Protein AF-A0A7V8VRS2-F1 (afdb_monomer)

Structure (mmCIF, N/CA/C/O backbone):
data_AF-A0A7V8VRS2-F1
#
_entry.id   AF-A0A7V8VRS2-F1
#
loop_
_atom_site.group_PDB
_atom_site.id
_atom_site.type_symbol
_atom_site.label_atom_id
_atom_site.label_alt_id
_atom_site.label_comp_id
_atom_site.label_asym_id
_atom_site.label_entity_id
_atom_site.label_seq_id
_atom_site.pdbx_PDB_ins_code
_atom_site.Cartn_x
_atom_site.Cartn_y
_atom_site.Cartn_z
_atom_site.occupancy
_atom_site.B_iso_or_equiv
_atom_site.auth_seq_id
_atom_site.auth_comp_id
_atom_site.auth_asym_id
_atom_site.auth_atom_id
_atom_site.pdbx_PDB_model_num
ATOM 1 N N . MET A 1 1 ? 19.073 -5.331 -25.389 1.00 91.56 1 MET A N 1
ATOM 2 C CA . MET A 1 1 ? 17.734 -5.544 -25.980 1.00 91.56 1 MET A CA 1
ATOM 3 C C . MET A 1 1 ? 17.738 -6.583 -27.103 1.00 91.56 1 MET A C 1
ATOM 5 O O . MET A 1 1 ? 17.316 -7.694 -26.840 1.00 91.56 1 MET A O 1
ATOM 9 N N . ALA A 1 2 ? 18.232 -6.299 -28.318 1.00 94.81 2 ALA A N 1
ATOM 10 C CA . ALA A 1 2 ? 18.075 -7.212 -29.468 1.00 94.81 2 ALA A CA 1
ATOM 11 C C . ALA A 1 2 ? 18.621 -8.635 -29.228 1.00 94.81 2 ALA A C 1
ATOM 13 O O . ALA A 1 2 ? 17.971 -9.625 -29.555 1.00 94.81 2 ALA A O 1
ATOM 14 N N . HIS A 1 3 ? 19.771 -8.736 -28.556 1.00 96.12 3 HIS A N 1
ATOM 15 C CA . HIS A 1 3 ? 20.328 -10.022 -28.137 1.00 96.12 3 HIS A CA 1
ATOM 16 C C . HIS A 1 3 ? 19.460 -10.773 -27.110 1.00 96.12 3 HIS A C 1
ATOM 18 O O . HIS A 1 3 ? 19.420 -11.994 -27.120 1.00 96.12 3 HIS A O 1
ATOM 24 N N . GLN A 1 4 ? 18.750 -10.070 -26.223 1.00 95.88 4 GLN A N 1
ATOM 25 C CA . GLN A 1 4 ? 17.859 -10.708 -25.243 1.00 95.88 4 GLN A CA 1
ATOM 26 C C . GLN A 1 4 ? 16.593 -11.265 -25.903 1.00 95.88 4 GLN A C 1
ATOM 28 O O . GLN A 1 4 ? 16.057 -12.252 -25.418 1.00 95.88 4 GLN A O 1
ATOM 33 N N . LEU A 1 5 ? 16.136 -10.651 -27.001 1.00 95.06 5 LEU A N 1
ATOM 34 C CA . LEU A 1 5 ? 14.951 -11.098 -27.734 1.00 95.06 5 LEU A CA 1
ATOM 35 C C . LEU A 1 5 ? 15.228 -12.362 -28.560 1.00 95.06 5 LEU A C 1
ATOM 37 O O . LEU A 1 5 ? 14.472 -13.319 -28.467 1.00 95.06 5 LEU A O 1
ATOM 41 N N . LEU A 1 6 ? 16.309 -12.380 -29.353 1.00 96.56 6 LEU A N 1
ATOM 42 C CA . LEU A 1 6 ? 16.577 -13.454 -30.331 1.00 96.56 6 LEU A CA 1
ATOM 43 C C . LEU A 1 6 ? 18.038 -13.953 -30.330 1.00 96.56 6 LEU A C 1
ATOM 45 O O . LEU A 1 6 ? 18.531 -14.490 -31.327 1.00 96.56 6 LEU A O 1
ATOM 49 N N . GLY A 1 7 ? 18.785 -13.744 -29.246 1.00 96.94 7 GLY A N 1
ATOM 50 C CA . GLY A 1 7 ? 20.184 -14.165 -29.134 1.00 96.94 7 GLY A CA 1
ATOM 51 C C . GLY A 1 7 ? 21.100 -13.504 -30.170 1.00 96.94 7 GLY A C 1
ATOM 52 O O . GLY A 1 7 ? 20.952 -12.334 -30.533 1.00 96.94 7 GLY A O 1
ATOM 53 N N . ALA A 1 8 ? 22.076 -14.259 -30.678 1.00 97.00 8 ALA A N 1
ATOM 54 C CA . ALA A 1 8 ? 23.021 -13.766 -31.685 1.00 97.00 8 ALA A CA 1
ATOM 55 C C . ALA A 1 8 ? 22.326 -13.277 -32.970 1.00 97.00 8 ALA A C 1
ATOM 57 O O . ALA A 1 8 ? 22.750 -12.279 -33.551 1.00 97.00 8 ALA A O 1
ATOM 58 N N . LYS A 1 9 ? 21.228 -13.933 -33.373 1.00 96.56 9 LYS A N 1
ATOM 59 C CA . LYS A 1 9 ? 20.432 -13.537 -34.543 1.00 96.56 9 LYS A CA 1
ATOM 60 C C . LYS A 1 9 ? 19.811 -12.156 -34.347 1.00 96.56 9 LYS A C 1
ATOM 62 O O . LYS A 1 9 ? 19.906 -11.318 -35.234 1.00 96.56 9 LYS A O 1
ATOM 67 N N . GLY A 1 10 ? 19.258 -11.892 -33.163 1.00 96.38 10 GLY A N 1
ATOM 68 C CA . GLY A 1 10 ? 18.722 -10.575 -32.818 1.00 96.38 10 GLY A CA 1
ATOM 69 C C . GLY A 1 10 ? 19.788 -9.483 -32.841 1.00 96.38 10 GLY A C 1
ATOM 70 O O . GLY A 1 10 ? 19.569 -8.416 -33.405 1.00 96.38 10 GLY A O 1
ATOM 71 N N . TYR A 1 11 ? 20.974 -9.753 -32.286 1.00 97.00 11 TYR A N 1
ATOM 72 C CA . TYR A 1 11 ? 22.082 -8.794 -32.340 1.00 97.00 11 TYR A CA 1
ATOM 73 C C . TYR A 1 11 ? 22.516 -8.468 -33.778 1.00 97.00 11 TYR A C 1
ATOM 75 O O . TYR A 1 11 ? 22.830 -7.316 -34.066 1.00 97.00 11 TYR A O 1
ATOM 83 N N . ALA A 1 12 ? 22.473 -9.440 -34.696 1.00 97.25 12 ALA A N 1
ATOM 84 C CA . ALA A 1 12 ? 22.862 -9.228 -36.089 1.00 97.25 12 ALA A CA 1
ATOM 85 C C . ALA A 1 12 ? 22.058 -8.112 -36.785 1.00 97.25 12 ALA A C 1
ATOM 87 O O . ALA A 1 12 ? 22.633 -7.385 -37.592 1.00 97.25 12 ALA A O 1
ATOM 88 N N . TYR A 1 13 ? 20.782 -7.914 -36.422 1.00 96.31 13 TYR A N 1
ATOM 89 C CA . TYR A 1 13 ? 19.965 -6.801 -36.930 1.00 96.31 13 TYR A CA 1
ATOM 90 C C . TYR A 1 13 ? 20.576 -5.430 -36.609 1.00 96.31 13 TYR A C 1
ATOM 92 O O . TYR A 1 13 ? 20.518 -4.514 -37.425 1.00 96.31 13 TYR A O 1
ATOM 100 N N . VAL A 1 14 ? 21.180 -5.276 -35.428 1.00 96.00 14 VAL A N 1
ATOM 101 C CA . VAL A 1 14 ? 21.649 -3.977 -34.914 1.00 96.00 14 VAL A CA 1
ATOM 102 C C . VAL A 1 14 ? 23.172 -3.832 -34.895 1.00 96.00 14 VAL A C 1
ATOM 104 O O . VAL A 1 14 ? 23.666 -2.746 -34.608 1.00 96.00 14 VAL A O 1
ATOM 107 N N . ALA A 1 15 ? 23.926 -4.877 -35.244 1.00 95.50 15 ALA A N 1
ATOM 108 C CA . ALA A 1 15 ? 25.382 -4.933 -35.090 1.00 95.50 15 ALA A CA 1
ATOM 109 C C . ALA A 1 15 ? 26.129 -3.768 -35.767 1.00 95.50 15 ALA A C 1
ATOM 111 O O . ALA A 1 15 ? 27.058 -3.207 -35.198 1.00 95.50 15 ALA A O 1
ATOM 112 N N . ASN A 1 16 ? 25.720 -3.359 -36.972 1.00 94.25 16 ASN A N 1
ATOM 113 C CA . ASN A 1 16 ? 26.358 -2.239 -37.678 1.00 94.25 16 ASN A CA 1
ATOM 114 C C . ASN A 1 16 ? 26.089 -0.889 -36.988 1.00 94.25 16 ASN A C 1
ATOM 116 O O . ASN A 1 16 ? 26.970 -0.035 -36.935 1.00 94.25 16 ASN A O 1
ATOM 120 N N . ALA A 1 17 ? 24.877 -0.700 -36.461 1.00 93.12 17 ALA A N 1
ATOM 121 C CA . ALA A 1 17 ? 24.505 0.510 -35.736 1.00 93.12 17 ALA A CA 1
ATOM 122 C C . ALA A 1 17 ? 25.249 0.591 -34.391 1.00 93.12 17 ALA A C 1
ATOM 124 O O . ALA A 1 17 ? 25.835 1.625 -34.078 1.00 93.12 17 ALA A O 1
ATOM 125 N N . ASP A 1 18 ? 25.322 -0.537 -33.678 1.00 92.25 18 ASP A N 1
ATOM 126 C CA . ASP A 1 18 ? 26.065 -0.701 -32.425 1.00 92.25 18 ASP A CA 1
ATOM 127 C C . ASP A 1 18 ? 27.561 -0.392 -32.601 1.00 92.25 18 ASP A C 1
ATOM 129 O O . ASP A 1 18 ? 28.096 0.482 -31.925 1.00 92.25 18 ASP A O 1
ATOM 133 N N . LEU A 1 19 ? 28.220 -0.990 -33.604 1.00 91.75 19 LEU A N 1
ATOM 134 C CA . LEU A 1 19 ? 29.635 -0.727 -33.915 1.00 91.75 19 LEU A CA 1
ATOM 135 C C . LEU A 1 19 ? 29.934 0.743 -34.246 1.00 91.75 19 LEU A C 1
ATOM 137 O O . LEU A 1 19 ? 31.060 1.202 -34.063 1.00 91.75 19 LEU A O 1
ATOM 141 N N . LYS A 1 20 ? 28.945 1.474 -34.767 1.00 90.69 20 LYS A N 1
ATOM 142 C CA . LYS A 1 20 ? 29.064 2.895 -35.116 1.00 90.69 20 LYS A CA 1
ATOM 143 C C . LYS A 1 20 ? 28.627 3.832 -33.988 1.00 90.69 20 LYS A C 1
ATOM 145 O O . LYS A 1 20 ? 28.770 5.042 -34.149 1.00 90.69 20 LYS A O 1
ATOM 150 N N . GLY A 1 21 ? 28.077 3.316 -32.887 1.00 89.19 21 GLY A N 1
ATOM 151 C CA . GLY A 1 21 ? 27.498 4.130 -31.815 1.00 89.19 21 GLY A CA 1
ATOM 152 C C . GLY A 1 21 ? 26.292 4.968 -32.269 1.00 89.19 21 GLY A C 1
ATOM 153 O O . GLY A 1 21 ? 26.041 6.051 -31.732 1.00 89.19 21 GLY A O 1
ATOM 154 N N . VAL A 1 22 ? 25.554 4.510 -33.286 1.00 91.56 22 VAL A N 1
ATOM 155 C CA . VAL A 1 22 ? 24.382 5.213 -33.839 1.00 91.56 22 VAL A CA 1
ATOM 156 C C . VAL A 1 22 ? 23.095 4.444 -33.567 1.00 91.56 22 VAL A C 1
ATOM 158 O O . VAL A 1 22 ? 23.109 3.223 -33.418 1.00 91.56 22 VAL A O 1
ATOM 161 N N . SER A 1 23 ? 21.962 5.145 -33.544 1.00 92.75 23 SER A N 1
ATOM 162 C CA . SER A 1 23 ? 20.656 4.493 -33.450 1.00 92.75 23 SER A CA 1
ATOM 163 C C . SER A 1 23 ? 20.407 3.572 -34.654 1.00 92.75 23 SER A C 1
ATOM 165 O O . SER A 1 23 ? 20.564 4.021 -35.794 1.00 92.75 23 SER A O 1
ATOM 167 N N . PRO A 1 24 ? 19.947 2.322 -34.452 1.00 94.56 24 PRO A N 1
ATOM 168 C CA . PRO A 1 24 ? 19.327 1.556 -35.527 1.00 94.56 24 PRO A CA 1
ATOM 169 C C . PRO A 1 24 ? 18.051 2.260 -36.021 1.00 94.56 24 PRO A C 1
ATOM 171 O O . PRO A 1 24 ? 17.424 3.029 -35.287 1.00 94.56 24 PRO A O 1
ATOM 174 N N . GLY A 1 25 ? 17.670 2.005 -37.274 1.00 94.38 25 G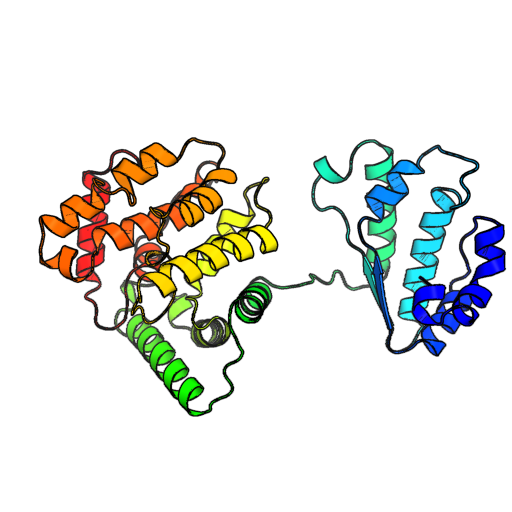LY A N 1
ATOM 175 C CA . GLY A 1 25 ? 16.434 2.539 -37.848 1.00 94.38 25 GLY A CA 1
ATOM 176 C C . GLY A 1 25 ? 15.188 1.849 -37.286 1.00 94.38 25 GLY A C 1
ATOM 177 O O . GLY A 1 25 ? 15.243 0.676 -36.906 1.00 94.38 25 GLY A O 1
ATOM 178 N N . SER A 1 26 ? 14.054 2.555 -37.277 1.00 94.12 26 SER A N 1
ATOM 179 C CA . SER A 1 26 ? 12.771 2.010 -36.807 1.00 94.12 26 SER A CA 1
ATOM 180 C C . SER A 1 26 ? 12.335 0.777 -37.600 1.00 94.12 26 SER A C 1
ATOM 182 O O . SER A 1 26 ? 11.830 -0.168 -37.008 1.00 94.12 26 SER A O 1
ATOM 184 N N . GLU A 1 27 ? 12.615 0.717 -38.903 1.00 96.31 27 GLU A N 1
ATOM 185 C CA . GLU A 1 27 ? 12.289 -0.452 -39.730 1.00 96.31 27 GLU A CA 1
ATOM 186 C C . GLU A 1 27 ? 13.073 -1.708 -39.320 1.00 96.31 27 GLU A C 1
ATOM 188 O O . GLU A 1 27 ? 12.497 -2.779 -39.151 1.00 96.31 27 GLU A O 1
ATOM 193 N N . THR A 1 28 ? 14.374 -1.566 -39.054 1.00 96.94 28 THR A N 1
ATOM 194 C CA . THR A 1 28 ? 15.211 -2.665 -38.550 1.00 96.94 28 THR A CA 1
ATOM 195 C C . THR A 1 28 ? 14.710 -3.174 -37.198 1.00 96.94 28 THR A C 1
ATOM 197 O O . THR A 1 28 ? 14.679 -4.378 -36.952 1.00 96.94 28 THR A O 1
ATOM 200 N N . LEU A 1 29 ? 14.298 -2.261 -36.313 1.00 97.19 29 LEU A N 1
ATOM 201 C CA . LEU A 1 29 ? 13.705 -2.625 -35.027 1.00 97.19 29 LEU A CA 1
ATOM 202 C C . LEU A 1 29 ? 12.324 -3.275 -35.201 1.00 97.19 29 LEU A C 1
ATOM 204 O O . LEU A 1 29 ? 12.014 -4.227 -34.492 1.00 97.19 29 LEU A O 1
ATOM 208 N N . ARG A 1 30 ? 11.514 -2.821 -36.162 1.00 96.75 30 ARG A N 1
ATOM 209 C CA . ARG A 1 30 ? 10.198 -3.393 -36.471 1.00 96.75 30 ARG A CA 1
ATOM 210 C C . ARG A 1 30 ? 10.319 -4.837 -36.945 1.00 96.75 30 ARG A C 1
ATOM 212 O O . ARG A 1 30 ? 9.550 -5.680 -36.491 1.00 96.75 30 ARG A O 1
ATOM 219 N N . GLU A 1 31 ? 11.265 -5.133 -37.833 1.00 97.06 31 GLU A N 1
ATOM 220 C CA . GLU A 1 31 ? 11.547 -6.500 -38.290 1.00 97.06 31 GLU A CA 1
ATOM 221 C C . GLU A 1 31 ? 11.986 -7.394 -37.127 1.00 97.06 31 GLU A C 1
ATOM 223 O O . GLU A 1 31 ? 11.413 -8.465 -36.924 1.00 97.06 31 GLU A O 1
ATOM 228 N N . LEU A 1 32 ? 12.922 -6.905 -36.305 1.00 97.31 32 LEU A N 1
ATOM 229 C CA . LEU A 1 32 ? 13.374 -7.587 -35.094 1.00 97.31 32 LEU A CA 1
ATOM 230 C C . LEU A 1 32 ? 12.205 -7.913 -34.148 1.00 97.31 32 LEU A C 1
ATOM 232 O O . LEU A 1 32 ? 12.120 -9.032 -33.645 1.00 97.31 32 LEU A O 1
ATOM 236 N N . PHE A 1 33 ? 11.309 -6.956 -33.896 1.00 97.25 33 PHE A N 1
ATOM 237 C CA . PHE A 1 33 ? 10.162 -7.146 -33.003 1.00 97.25 33 PHE A CA 1
ATOM 238 C C . PHE A 1 33 ? 9.096 -8.051 -33.606 1.00 97.25 33 PHE A C 1
ATOM 240 O O . PHE A 1 33 ? 8.560 -8.895 -32.900 1.00 97.25 33 PHE A O 1
ATOM 247 N N . SER A 1 34 ? 8.840 -7.937 -34.910 1.00 96.44 34 SER A N 1
ATOM 248 C CA . SER A 1 34 ? 7.895 -8.812 -35.614 1.00 96.44 34 SER A CA 1
ATOM 249 C C . SER A 1 34 ? 8.346 -10.272 -35.569 1.00 96.44 34 SER A C 1
ATOM 251 O O . SER A 1 34 ? 7.517 -11.166 -35.447 1.00 96.44 34 SER A O 1
ATOM 253 N N . GLU A 1 35 ? 9.656 -10.521 -35.642 1.00 96.81 35 GLU A N 1
ATOM 254 C CA . GLU A 1 35 ? 10.214 -11.866 -35.497 1.00 96.81 35 GLU A CA 1
ATOM 255 C C . GLU A 1 35 ? 10.193 -12.356 -34.038 1.00 96.81 35 GLU A C 1
ATOM 257 O O . GLU A 1 35 ? 10.009 -13.545 -33.787 1.00 96.81 35 GLU A O 1
ATOM 262 N N . ALA A 1 36 ? 10.365 -11.451 -33.072 1.00 96.06 36 ALA A N 1
ATOM 263 C CA . ALA A 1 36 ? 10.342 -11.769 -31.645 1.00 96.06 36 ALA A CA 1
ATOM 264 C C . ALA A 1 36 ? 8.931 -11.827 -31.029 1.00 96.06 36 ALA A C 1
ATOM 266 O O . ALA A 1 36 ? 8.810 -12.159 -29.850 1.00 96.06 36 ALA A O 1
ATOM 267 N N . ALA A 1 37 ? 7.885 -11.469 -31.778 1.00 94.06 37 ALA A N 1
ATOM 268 C CA . ALA A 1 37 ? 6.531 -11.318 -31.257 1.00 94.06 37 ALA A CA 1
ATOM 269 C C . ALA A 1 37 ? 5.934 -12.653 -30.747 1.00 94.06 37 ALA A C 1
ATOM 271 O O . ALA A 1 37 ? 6.137 -13.697 -31.377 1.00 94.06 37 ALA A O 1
ATOM 272 N N . PRO A 1 38 ? 5.148 -12.638 -29.648 1.00 95.56 38 PRO A N 1
ATOM 273 C CA . PRO A 1 38 ? 4.838 -11.481 -28.799 1.00 95.56 38 PRO A CA 1
ATOM 274 C C . PRO A 1 38 ? 6.019 -11.099 -27.890 1.00 95.56 38 PRO A C 1
ATOM 276 O O . PRO A 1 38 ? 6.657 -11.974 -27.303 1.00 95.56 38 PRO A O 1
ATOM 279 N N . CYS A 1 39 ? 6.297 -9.799 -27.721 1.00 94.62 39 CYS A N 1
ATOM 280 C CA . CYS A 1 39 ? 7.419 -9.355 -26.886 1.00 94.62 39 CYS A CA 1
ATOM 281 C C . CYS A 1 39 ? 7.127 -8.131 -26.001 1.00 94.62 39 CYS A C 1
ATOM 283 O O . CYS A 1 39 ? 6.368 -7.226 -26.349 1.00 94.62 39 CYS A O 1
ATOM 285 N N . LEU A 1 40 ? 7.771 -8.117 -24.828 1.00 94.19 40 LEU A N 1
ATOM 286 C CA . LEU A 1 40 ? 7.735 -7.032 -23.850 1.00 94.19 40 LEU A CA 1
ATOM 287 C C . LEU A 1 40 ? 9.153 -6.506 -23.628 1.00 94.19 40 LEU A C 1
ATOM 289 O O . LEU A 1 40 ? 10.042 -7.239 -23.195 1.00 94.19 40 LEU A O 1
ATOM 293 N N . ILE A 1 41 ? 9.349 -5.221 -23.895 1.00 94.31 41 ILE A N 1
ATOM 294 C CA . ILE A 1 41 ? 10.618 -4.520 -23.729 1.00 94.31 41 ILE A CA 1
ATOM 295 C C . ILE A 1 41 ? 10.496 -3.624 -22.501 1.00 94.31 41 ILE A C 1
ATOM 297 O O . ILE A 1 41 ? 9.708 -2.681 -22.490 1.00 94.31 41 ILE A O 1
ATOM 301 N N . LEU A 1 42 ? 11.283 -3.926 -21.470 1.00 93.75 42 LEU A N 1
ATOM 302 C CA . LEU A 1 42 ? 11.349 -3.150 -20.233 1.00 93.75 42 LEU A CA 1
ATOM 303 C C . LEU A 1 42 ? 12.659 -2.365 -20.196 1.00 93.75 42 LEU A C 1
ATOM 305 O O . LEU A 1 42 ? 13.735 -2.960 -20.282 1.00 93.75 42 LEU A O 1
ATOM 309 N N . ILE A 1 43 ? 12.569 -1.045 -20.064 1.00 92.31 43 ILE A N 1
ATOM 310 C CA . ILE A 1 43 ? 13.729 -0.163 -19.919 1.00 92.31 43 ILE A CA 1
ATOM 311 C C . ILE A 1 43 ? 13.612 0.559 -18.586 1.00 92.31 43 ILE A C 1
ATOM 313 O O . ILE A 1 43 ? 12.721 1.385 -18.396 1.00 92.31 43 ILE A O 1
ATOM 317 N N . ASP A 1 44 ? 14.518 0.242 -17.671 1.00 90.25 44 ASP A N 1
ATOM 318 C CA . ASP A 1 44 ? 14.574 0.891 -16.368 1.00 90.25 44 ASP A CA 1
ATOM 319 C C . ASP A 1 44 ? 15.623 2.011 -16.360 1.00 90.25 44 ASP A C 1
ATOM 321 O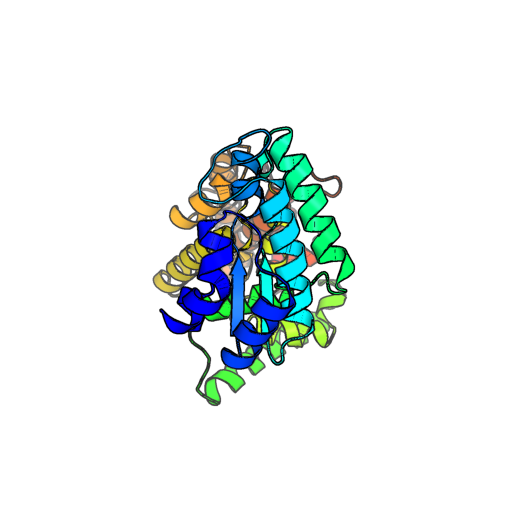 O . ASP A 1 44 ? 16.668 1.888 -17.002 1.00 90.25 44 ASP A O 1
ATOM 325 N N . GLU A 1 45 ? 15.345 3.096 -15.639 1.00 88.19 45 GLU A N 1
ATOM 326 C CA . GLU A 1 45 ? 16.278 4.194 -15.360 1.00 88.19 45 GLU A CA 1
ATOM 327 C C . GLU A 1 45 ? 16.867 4.865 -16.618 1.00 88.19 45 GLU A C 1
ATOM 329 O O . GLU A 1 45 ? 18.015 5.319 -16.642 1.00 88.19 45 GLU A O 1
ATOM 334 N N . TRP A 1 46 ? 16.075 4.973 -17.693 1.00 90.12 46 TRP A N 1
ATOM 335 C CA . TRP A 1 46 ? 16.563 5.499 -18.976 1.00 90.12 46 TRP A CA 1
ATOM 336 C C . TRP A 1 46 ? 17.055 6.951 -18.869 1.00 90.12 46 TRP A C 1
ATOM 338 O O . TRP A 1 46 ? 18.098 7.313 -19.415 1.00 90.12 46 TRP A O 1
ATOM 348 N N . VAL A 1 47 ? 16.347 7.791 -18.112 1.00 89.62 47 VAL A N 1
ATOM 349 C CA . VAL A 1 47 ? 16.755 9.187 -17.877 1.00 89.62 47 VAL A CA 1
ATOM 350 C C . VAL A 1 47 ? 18.079 9.251 -17.113 1.00 89.62 47 VAL A C 1
ATOM 352 O O . VAL A 1 47 ? 18.959 10.033 -17.478 1.00 89.62 47 VAL A O 1
ATOM 355 N N . ALA A 1 48 ? 18.264 8.404 -16.096 1.00 88.19 48 ALA A N 1
ATOM 356 C CA . ALA A 1 48 ? 19.510 8.344 -15.338 1.00 88.19 48 ALA A CA 1
ATOM 357 C C . ALA A 1 48 ? 20.682 7.868 -16.210 1.00 88.19 48 ALA A C 1
ATOM 359 O O . ALA A 1 48 ? 21.788 8.401 -16.095 1.00 88.19 48 ALA A O 1
ATOM 360 N N . TYR A 1 49 ? 20.431 6.920 -17.118 1.00 89.69 49 TYR A N 1
ATOM 361 C CA . TYR A 1 49 ? 21.404 6.481 -18.115 1.00 89.69 49 TYR A CA 1
ATOM 362 C C . TYR A 1 49 ? 21.825 7.630 -19.044 1.00 89.69 49 TYR A C 1
ATOM 364 O O . TYR A 1 49 ? 23.015 7.928 -19.161 1.00 89.69 49 TYR A O 1
ATOM 372 N N . LEU A 1 50 ? 20.854 8.336 -19.631 1.00 90.75 50 LEU A N 1
ATOM 373 C CA . LEU A 1 50 ? 21.088 9.456 -20.549 1.00 90.75 50 LEU A CA 1
ATOM 374 C C . LEU A 1 50 ? 21.812 10.633 -19.894 1.00 90.75 50 LEU A C 1
ATOM 376 O O . LEU A 1 50 ? 22.655 11.267 -20.531 1.00 90.75 50 LEU A O 1
ATOM 380 N N . ARG A 1 51 ? 21.526 10.921 -18.620 1.00 88.31 51 ARG A N 1
ATOM 381 C CA . ARG A 1 51 ? 22.174 12.013 -17.880 1.00 88.31 51 ARG A CA 1
ATOM 382 C C . ARG A 1 51 ? 23.698 11.895 -17.889 1.00 88.31 51 ARG A C 1
ATOM 384 O O . ARG A 1 51 ? 24.378 12.911 -18.001 1.00 88.31 51 ARG A O 1
ATOM 391 N N . ASN A 1 52 ? 24.233 10.677 -17.811 1.00 87.50 52 ASN A N 1
ATOM 392 C CA . ASN A 1 52 ? 25.679 10.435 -17.807 1.00 87.50 52 ASN A CA 1
ATOM 393 C C . ASN A 1 52 ? 26.338 10.678 -19.179 1.00 87.50 52 ASN A C 1
ATOM 395 O O . ASN A 1 52 ? 27.561 10.692 -19.277 1.00 87.50 52 ASN A O 1
ATOM 399 N N . MET A 1 53 ? 25.536 10.865 -20.231 1.00 90.44 53 MET 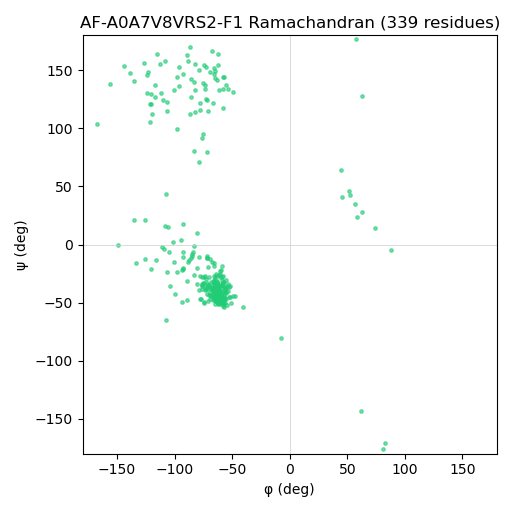A N 1
ATOM 400 C CA . MET A 1 53 ? 25.978 11.074 -21.613 1.00 90.44 53 MET A CA 1
ATOM 401 C C . MET A 1 53 ? 25.839 12.538 -22.056 1.00 90.44 53 MET A C 1
ATOM 403 O O . MET A 1 53 ? 26.257 12.902 -23.155 1.00 90.44 53 MET A O 1
ATOM 407 N N . TYR A 1 54 ? 25.240 13.392 -21.223 1.00 90.00 54 TYR A N 1
ATOM 408 C CA . TYR A 1 54 ? 25.000 14.790 -21.558 1.00 90.00 54 TYR A CA 1
ATOM 409 C C . TYR A 1 54 ? 26.319 15.562 -21.674 1.00 90.00 54 TYR A C 1
ATOM 411 O O . TYR A 1 54 ? 27.091 15.621 -20.719 1.00 90.00 54 TYR A O 1
ATOM 419 N N . LYS A 1 55 ? 26.565 16.171 -22.843 1.00 88.69 55 LYS A N 1
ATOM 420 C CA . LYS A 1 55 ? 27.820 16.877 -23.182 1.00 88.69 55 LYS A CA 1
ATOM 421 C C . LYS A 1 55 ? 29.079 15.986 -23.087 1.00 88.69 55 LYS A C 1
ATOM 423 O O . LYS A 1 55 ? 30.181 16.504 -22.922 1.00 88.69 55 LYS A O 1
ATOM 428 N N . VAL A 1 56 ? 28.925 14.663 -23.206 1.00 88.38 56 VAL A N 1
ATOM 429 C CA . VAL A 1 56 ? 30.031 13.693 -23.259 1.00 88.38 56 VAL A CA 1
ATOM 430 C C . VAL A 1 56 ? 30.095 13.075 -24.655 1.00 88.38 56 VAL A C 1
ATOM 432 O O . VAL A 1 56 ? 29.088 12.607 -25.186 1.00 88.38 56 VAL A O 1
ATOM 435 N N . GLU A 1 57 ? 31.286 13.061 -25.249 1.00 87.88 57 GLU A N 1
ATOM 436 C CA . GLU A 1 57 ? 31.530 12.526 -26.591 1.00 87.88 57 GLU A CA 1
ATOM 437 C C . GLU A 1 57 ? 32.446 11.295 -26.558 1.00 87.88 57 GLU A C 1
ATOM 439 O O . GLU A 1 57 ? 33.125 11.028 -25.567 1.00 87.88 57 GLU A O 1
ATOM 444 N N . GLY A 1 58 ? 32.464 10.532 -27.656 1.00 85.44 58 GLY A N 1
ATOM 445 C CA . GLY A 1 58 ? 33.358 9.379 -27.822 1.00 85.44 58 GLY A CA 1
ATOM 446 C C . GLY A 1 58 ? 32.973 8.134 -27.015 1.00 85.44 58 GLY A C 1
ATOM 447 O O . GLY A 1 58 ? 33.783 7.218 -26.884 1.00 85.44 58 GLY A O 1
ATOM 448 N N . LEU A 1 59 ? 31.754 8.081 -26.470 1.00 88.56 59 LEU A N 1
ATOM 449 C CA . LEU A 1 59 ? 31.266 6.913 -25.744 1.00 88.56 59 LEU A CA 1
ATOM 450 C C . LEU A 1 59 ? 30.941 5.758 -26.710 1.00 88.56 59 LEU A C 1
ATOM 452 O O . LEU A 1 59 ? 30.283 5.989 -27.728 1.00 88.56 59 LEU A O 1
ATOM 456 N N . PRO A 1 60 ? 31.307 4.504 -26.376 1.00 85.62 60 PRO A N 1
ATOM 457 C CA . PRO A 1 60 ? 30.925 3.331 -27.167 1.00 85.62 60 PRO A CA 1
ATOM 458 C C . PRO A 1 60 ? 29.408 3.160 -27.321 1.00 85.62 60 PRO A C 1
ATOM 460 O O . PRO A 1 60 ? 28.946 2.614 -28.312 1.00 85.62 60 PRO A O 1
ATOM 463 N N . SER A 1 61 ? 28.626 3.660 -26.361 1.00 84.81 61 SER A N 1
ATOM 464 C CA . SER A 1 61 ? 27.160 3.626 -26.377 1.00 84.81 61 SER A CA 1
ATOM 465 C C . SER A 1 61 ? 26.508 4.716 -27.240 1.00 84.81 61 SER A C 1
ATOM 467 O O . SER A 1 61 ? 25.293 4.920 -27.173 1.00 84.81 61 SER A O 1
ATOM 469 N N . GLY A 1 62 ? 27.299 5.442 -28.031 1.00 89.69 62 GLY A N 1
ATOM 470 C CA . GLY A 1 62 ? 26.833 6.573 -28.823 1.00 89.69 62 GLY A CA 1
ATOM 471 C C . GLY A 1 62 ? 26.701 7.863 -28.019 1.00 89.69 62 GLY A C 1
ATOM 472 O O . GLY A 1 62 ? 27.060 7.942 -26.847 1.00 89.69 62 GLY A O 1
ATOM 473 N N . SER A 1 63 ? 26.198 8.910 -28.668 1.00 92.75 63 SER A N 1
ATOM 474 C CA . SER A 1 63 ? 25.963 10.212 -28.037 1.00 92.75 63 SER A CA 1
ATOM 475 C C . SER A 1 63 ? 24.595 10.291 -27.353 1.00 92.75 63 SER A C 1
ATOM 477 O O . SER A 1 63 ? 23.716 9.446 -27.558 1.00 92.75 63 SER A O 1
ATOM 479 N N . PHE A 1 64 ? 24.394 11.359 -26.578 1.00 92.38 64 PHE A N 1
ATOM 480 C CA . PHE A 1 64 ? 23.089 11.734 -26.032 1.00 92.38 64 PHE A CA 1
ATOM 481 C C . PHE A 1 64 ? 21.999 11.788 -27.121 1.00 92.38 64 PHE A C 1
ATOM 483 O O . PHE A 1 64 ? 20.973 11.121 -27.011 1.00 92.38 64 PHE A O 1
ATOM 490 N N . GLU A 1 65 ? 22.268 12.484 -28.229 1.00 91.12 65 GLU A N 1
ATOM 491 C CA . GLU A 1 65 ? 21.340 12.612 -29.364 1.00 91.12 65 GLU A CA 1
ATOM 492 C C . GLU A 1 65 ? 21.070 11.278 -30.076 1.00 91.12 65 GLU A C 1
ATOM 494 O O . GLU A 1 65 ? 19.941 10.997 -30.486 1.00 91.12 65 GLU A O 1
ATOM 499 N N . SER A 1 66 ? 22.088 10.418 -30.186 1.00 92.19 66 SER A N 1
ATOM 500 C CA . SER A 1 66 ? 21.936 9.074 -30.756 1.00 92.19 66 SER A CA 1
ATOM 501 C C . SER A 1 66 ? 20.949 8.236 -29.938 1.00 92.19 66 SER A C 1
ATOM 503 O O . SER A 1 66 ? 20.064 7.589 -30.494 1.00 92.19 66 SER A O 1
ATOM 505 N N . ASN A 1 67 ? 21.023 8.317 -28.607 1.00 92.69 67 ASN A N 1
ATOM 506 C CA . ASN A 1 67 ? 20.112 7.590 -27.727 1.00 92.69 67 ASN A CA 1
ATOM 507 C C . ASN A 1 67 ? 18.686 8.168 -27.735 1.00 92.69 67 ASN A C 1
ATOM 509 O O . ASN A 1 67 ? 17.721 7.411 -27.638 1.00 92.69 67 ASN A O 1
ATOM 513 N N . LEU A 1 68 ? 18.524 9.485 -27.904 1.00 91.62 68 LEU A N 1
ATOM 514 C CA . LEU A 1 68 ? 17.202 10.090 -28.113 1.00 91.62 68 LEU A CA 1
ATOM 515 C C . LEU A 1 68 ? 16.582 9.664 -29.450 1.00 91.62 68 LEU A C 1
ATOM 517 O O . LEU A 1 68 ? 15.390 9.364 -29.514 1.00 91.62 68 LEU A O 1
ATOM 521 N N . THR A 1 69 ? 17.399 9.570 -30.500 1.00 92.94 69 THR A N 1
ATOM 522 C CA . THR A 1 69 ? 16.980 9.019 -31.798 1.00 92.94 69 THR A CA 1
ATOM 523 C C . THR A 1 69 ? 16.569 7.553 -31.652 1.00 92.94 69 THR A C 1
ATOM 525 O O . THR A 1 69 ? 15.543 7.140 -32.190 1.00 92.94 69 THR A O 1
ATOM 528 N N . PHE A 1 70 ? 17.304 6.782 -30.846 1.00 94.06 70 PHE A N 1
ATOM 529 C CA . PHE A 1 70 ? 16.938 5.406 -30.519 1.00 94.06 70 PHE A CA 1
ATOM 530 C C . PHE A 1 70 ? 15.603 5.317 -29.780 1.00 94.06 70 PHE A C 1
ATOM 532 O O . PHE A 1 70 ? 14.808 4.439 -30.098 1.00 94.06 70 PHE A O 1
ATOM 539 N N . ALA A 1 71 ? 15.298 6.242 -28.866 1.00 92.56 71 ALA A N 1
ATOM 540 C CA . ALA A 1 71 ? 13.993 6.281 -28.210 1.00 92.56 71 ALA A CA 1
ATOM 541 C C . ALA A 1 71 ? 12.839 6.491 -29.201 1.00 92.56 71 ALA A C 1
ATOM 543 O O . ALA A 1 71 ? 11.807 5.824 -29.106 1.00 92.56 71 ALA A O 1
ATOM 544 N N . GLN A 1 72 ? 13.020 7.367 -30.189 1.00 91.69 72 GLN A N 1
ATOM 545 C CA . GLN A 1 72 ? 12.035 7.573 -31.255 1.00 91.69 72 GLN A CA 1
ATOM 546 C C . GLN A 1 72 ? 11.887 6.314 -32.113 1.00 91.69 72 GLN A C 1
ATOM 548 O O . GLN A 1 72 ? 10.783 5.797 -32.259 1.00 91.69 72 GLN A O 1
ATOM 553 N N . ALA A 1 73 ? 13.002 5.760 -32.593 1.00 94.25 73 ALA A N 1
ATOM 554 C CA . ALA A 1 73 ? 12.989 4.570 -33.433 1.00 94.25 73 ALA A CA 1
ATOM 555 C C . ALA A 1 73 ? 12.371 3.355 -32.721 1.00 94.25 73 ALA A C 1
ATOM 557 O O . ALA A 1 73 ? 11.592 2.618 -33.322 1.00 94.25 73 ALA A O 1
ATOM 558 N N . LEU A 1 74 ? 12.690 3.164 -31.437 1.00 94.12 74 LEU A N 1
ATOM 559 C CA . LEU A 1 74 ? 12.157 2.096 -30.594 1.00 94.12 74 LEU A CA 1
ATOM 560 C C . LEU A 1 74 ? 10.637 2.179 -30.483 1.00 94.12 74 LEU A C 1
ATOM 562 O O . LEU A 1 74 ? 9.936 1.181 -30.643 1.00 94.12 74 LEU A O 1
ATOM 566 N N . THR A 1 75 ? 10.138 3.369 -30.177 1.00 90.81 75 THR A N 1
ATOM 567 C CA . THR A 1 75 ? 8.725 3.576 -29.883 1.00 90.81 75 THR A CA 1
ATOM 568 C C . THR A 1 75 ? 7.871 3.571 -31.161 1.00 90.81 75 THR A C 1
ATOM 570 O O . THR A 1 75 ? 6.778 3.005 -31.168 1.00 90.81 75 THR A O 1
ATOM 573 N N . GLU A 1 76 ? 8.405 4.060 -32.285 1.00 92.12 76 GLU A N 1
ATOM 574 C CA . GLU A 1 76 ? 7.805 3.885 -33.615 1.00 92.12 76 GLU A CA 1
ATOM 575 C C . GLU A 1 76 ? 7.752 2.417 -34.051 1.00 92.12 76 GLU A C 1
ATOM 577 O O . GLU A 1 76 ? 6.718 1.955 -34.536 1.00 92.12 76 GLU A O 1
ATOM 582 N N . ALA A 1 77 ? 8.849 1.679 -33.867 1.00 94.12 77 ALA A N 1
ATOM 583 C CA . ALA A 1 77 ? 8.928 0.268 -34.220 1.00 94.12 77 ALA A CA 1
ATOM 584 C C . ALA A 1 77 ? 7.938 -0.575 -33.412 1.00 94.12 77 ALA A C 1
ATOM 586 O O . ALA A 1 77 ? 7.241 -1.409 -33.985 1.00 94.12 77 ALA A O 1
ATOM 587 N N . ALA A 1 78 ? 7.828 -0.320 -32.106 1.00 92.44 78 ALA A N 1
ATOM 588 C CA . ALA A 1 78 ? 6.875 -1.001 -31.235 1.00 92.44 78 ALA A CA 1
ATOM 589 C C . ALA A 1 78 ? 5.418 -0.748 -31.644 1.00 92.44 78 ALA A C 1
ATOM 591 O O . ALA A 1 78 ? 4.607 -1.663 -31.588 1.00 92.44 78 ALA A O 1
ATOM 592 N N . ARG A 1 79 ? 5.094 0.463 -32.120 1.00 89.44 79 ARG A N 1
ATOM 593 C CA . ARG A 1 79 ? 3.754 0.788 -32.636 1.00 89.44 79 ARG A CA 1
ATOM 594 C C . ARG A 1 79 ? 3.404 0.013 -33.911 1.00 89.44 79 ARG A C 1
ATOM 596 O O . ARG A 1 79 ? 2.233 -0.256 -34.159 1.00 89.44 79 ARG A O 1
ATOM 603 N N . LEU A 1 80 ? 4.395 -0.271 -34.757 1.00 91.69 80 LEU A N 1
ATOM 604 C CA . LEU A 1 80 ? 4.195 -0.914 -36.061 1.00 91.69 80 LEU A CA 1
ATOM 605 C C . LEU A 1 80 ? 4.339 -2.441 -36.019 1.00 91.69 80 LEU A C 1
ATOM 607 O O . LEU A 1 80 ? 3.859 -3.118 -36.927 1.00 91.69 80 LEU A O 1
ATOM 611 N N . ALA A 1 81 ? 5.028 -2.979 -35.015 1.00 93.81 81 ALA A N 1
ATOM 612 C CA . ALA A 1 81 ? 5.215 -4.411 -34.845 1.00 93.81 81 ALA A CA 1
ATOM 613 C C . ALA A 1 81 ? 4.004 -5.048 -34.135 1.00 93.81 81 ALA A C 1
ATOM 615 O O . ALA A 1 81 ? 3.471 -4.467 -33.187 1.00 93.81 81 ALA A O 1
ATOM 616 N N . PRO A 1 82 ? 3.558 -6.244 -34.560 1.00 90.69 82 PRO A N 1
ATOM 617 C CA . PRO A 1 82 ? 2.475 -6.953 -33.887 1.00 90.69 82 PRO A CA 1
ATOM 618 C C . PRO A 1 82 ? 2.889 -7.375 -32.471 1.00 90.69 82 PRO A C 1
ATOM 620 O O . PRO A 1 82 ? 4.056 -7.688 -32.227 1.00 90.69 82 PRO A O 1
ATOM 623 N N . ASP A 1 83 ? 1.926 -7.377 -31.545 1.00 93.81 83 ASP A N 1
ATOM 624 C CA . ASP A 1 83 ? 2.056 -7.891 -30.172 1.00 93.81 83 ASP A CA 1
ATOM 625 C C . ASP A 1 83 ? 3.342 -7.459 -29.441 1.00 93.81 83 ASP A C 1
ATOM 627 O O . ASP A 1 83 ? 3.992 -8.243 -28.743 1.00 93.81 83 ASP A O 1
ATOM 631 N N . THR A 1 84 ? 3.726 -6.193 -29.626 1.00 93.62 84 THR A N 1
ATOM 632 C CA . THR A 1 84 ? 4.944 -5.607 -29.065 1.00 93.62 84 THR A CA 1
ATOM 633 C C . THR A 1 84 ? 4.596 -4.486 -28.096 1.00 93.62 84 THR A C 1
ATOM 635 O O . THR A 1 84 ? 3.888 -3.544 -28.447 1.00 93.62 84 THR A O 1
ATOM 638 N N . LEU A 1 85 ? 5.129 -4.561 -26.876 1.00 91.44 85 LEU A N 1
ATOM 639 C CA . LEU A 1 85 ? 4.947 -3.532 -25.855 1.00 91.44 85 LEU A CA 1
ATOM 640 C C . LEU A 1 85 ? 6.301 -3.012 -25.366 1.00 91.44 85 LEU A C 1
ATOM 642 O O . LEU A 1 85 ? 7.174 -3.791 -24.989 1.00 91.44 85 LEU A O 1
ATOM 646 N N . VAL A 1 86 ? 6.458 -1.688 -25.328 1.00 90.38 86 VAL A N 1
ATOM 647 C CA . VAL A 1 86 ? 7.609 -1.011 -24.714 1.00 90.38 86 VAL A CA 1
ATOM 648 C C . VAL A 1 86 ? 7.140 -0.297 -23.456 1.00 90.38 86 VAL A C 1
ATOM 650 O O . VAL A 1 86 ? 6.247 0.545 -23.509 1.00 90.38 86 VAL A O 1
ATOM 653 N N . VAL A 1 87 ? 7.776 -0.607 -22.331 1.00 89.19 87 VAL A N 1
ATOM 654 C CA . VAL A 1 87 ? 7.556 0.059 -21.048 1.00 89.19 87 VAL A CA 1
ATOM 655 C C . VAL A 1 87 ? 8.884 0.637 -20.585 1.00 89.19 87 VAL A C 1
ATOM 657 O O . VAL A 1 87 ? 9.859 -0.092 -20.404 1.00 89.19 87 VAL A O 1
ATOM 660 N N . ALA A 1 88 ? 8.916 1.951 -20.387 1.00 87.12 88 ALA A N 1
ATOM 661 C CA . ALA A 1 88 ? 10.073 2.652 -19.850 1.00 87.12 88 ALA A CA 1
ATOM 662 C C . ALA A 1 88 ? 9.723 3.304 -18.510 1.00 87.12 88 ALA A C 1
ATOM 664 O O . ALA A 1 88 ? 8.655 3.907 -18.380 1.00 87.12 88 ALA A O 1
ATOM 665 N N . SER A 1 89 ? 10.618 3.206 -17.526 1.00 83.44 89 SER A N 1
ATOM 666 C CA . SER A 1 89 ? 10.483 3.968 -16.286 1.00 83.44 89 SER A CA 1
ATOM 667 C C . SER A 1 89 ? 11.019 5.388 -16.481 1.00 83.44 89 SER A C 1
ATOM 669 O O . SER A 1 89 ? 12.084 5.621 -17.060 1.00 83.44 89 SER A O 1
ATOM 671 N N . ILE A 1 90 ? 10.227 6.358 -16.029 1.00 80.25 90 ILE A N 1
ATOM 672 C CA . ILE A 1 90 ? 10.557 7.779 -16.075 1.00 80.25 90 ILE A CA 1
ATOM 673 C C . ILE A 1 90 ? 10.552 8.287 -14.628 1.00 80.25 90 ILE A C 1
ATOM 675 O O . ILE A 1 90 ? 9.570 8.029 -13.924 1.00 80.25 90 ILE A O 1
ATOM 679 N N . PRO A 1 91 ? 11.605 8.996 -14.175 1.00 75.56 91 PRO A N 1
ATOM 680 C CA . PRO A 1 91 ? 11.660 9.541 -12.824 1.00 75.56 91 PRO A CA 1
ATOM 681 C C . PRO A 1 91 ? 10.449 10.418 -12.517 1.00 75.56 91 PRO A C 1
ATOM 683 O O . PRO A 1 91 ? 10.035 11.236 -13.344 1.00 75.56 91 PRO A O 1
ATOM 686 N N . ALA A 1 92 ? 9.898 10.260 -11.315 1.00 65.75 92 ALA A N 1
ATOM 687 C CA . ALA A 1 92 ? 8.737 11.028 -10.872 1.00 65.75 92 ALA A CA 1
ATOM 688 C C . ALA A 1 92 ? 9.128 12.301 -10.105 1.00 65.75 92 ALA A C 1
ATOM 690 O O . ALA A 1 92 ? 8.311 13.213 -9.988 1.00 65.75 92 ALA A O 1
ATOM 691 N N . SER A 1 93 ? 10.354 12.370 -9.572 1.00 63.69 93 SER A N 1
ATOM 692 C CA . SER A 1 93 ? 10.795 13.441 -8.673 1.00 63.69 93 SER A CA 1
ATOM 693 C C . SER A 1 93 ? 12.034 14.188 -9.178 1.00 63.69 93 SER A C 1
ATOM 695 O O . SER A 1 93 ? 12.936 13.607 -9.779 1.00 63.69 93 SER A O 1
ATOM 697 N N . ASN A 1 94 ? 12.129 15.486 -8.861 1.00 64.00 94 ASN A N 1
ATOM 698 C CA . ASN A 1 94 ? 13.279 16.330 -9.226 1.00 64.00 94 ASN A CA 1
ATOM 699 C C . ASN A 1 94 ? 14.610 15.868 -8.617 1.00 64.00 94 ASN A C 1
ATOM 701 O O . ASN A 1 94 ? 15.672 16.127 -9.185 1.00 64.00 94 ASN A O 1
ATOM 705 N N . ILE A 1 95 ? 14.553 15.171 -7.481 1.00 64.88 95 ILE A N 1
ATOM 706 C CA . ILE A 1 95 ? 15.731 14.634 -6.793 1.00 64.88 95 ILE A CA 1
ATOM 707 C C . ILE A 1 95 ? 16.383 13.531 -7.639 1.00 64.88 95 ILE A C 1
ATOM 709 O O . ILE A 1 95 ? 17.606 13.483 -7.753 1.00 64.88 95 ILE A O 1
ATOM 713 N N . GLU A 1 96 ? 15.576 12.680 -8.275 1.00 61.38 96 GLU A N 1
ATOM 714 C CA . GLU A 1 96 ? 16.046 11.559 -9.099 1.00 61.38 96 GLU A CA 1
ATOM 715 C C . GLU A 1 96 ? 16.569 12.021 -10.469 1.00 61.38 96 GLU A C 1
ATOM 717 O O . GLU A 1 96 ? 17.566 11.487 -10.965 1.00 61.38 96 GLU A O 1
ATOM 722 N N . ILE A 1 97 ? 15.945 13.057 -11.050 1.00 72.19 97 ILE A N 1
ATOM 723 C CA . ILE A 1 97 ? 16.306 13.626 -12.360 1.00 72.19 97 ILE A CA 1
ATOM 724 C C . ILE A 1 97 ? 17.769 14.079 -12.369 1.00 72.19 97 ILE A C 1
ATOM 726 O O . ILE A 1 97 ? 18.538 13.625 -13.212 1.00 72.19 97 ILE A O 1
ATOM 730 N N . GLY A 1 98 ? 18.167 14.920 -11.406 1.00 69.06 98 GLY A N 1
ATOM 731 C CA . GLY A 1 98 ? 19.534 15.418 -11.207 1.00 69.06 98 GLY A CA 1
ATOM 732 C C . GLY A 1 98 ? 20.120 16.267 -12.352 1.00 69.06 98 GLY A C 1
ATOM 733 O O . GLY A 1 98 ? 20.206 15.831 -13.494 1.00 69.06 98 GLY A O 1
ATOM 734 N N . GLY A 1 99 ? 20.633 17.460 -12.023 1.00 80.44 99 GLY A N 1
ATOM 735 C CA . GLY A 1 99 ? 21.430 18.315 -12.921 1.00 80.44 99 GLY A CA 1
ATOM 736 C C . GLY A 1 99 ? 20.753 18.730 -14.240 1.00 80.44 99 GLY A C 1
ATOM 737 O O . GLY A 1 99 ? 19.642 18.323 -14.558 1.00 80.44 99 GLY A O 1
ATOM 738 N N . GLU A 1 100 ? 21.430 19.555 -15.041 1.00 86.31 100 GLU A N 1
ATOM 739 C CA . GLU A 1 100 ? 20.915 20.037 -16.339 1.00 86.31 100 GLU A CA 1
ATOM 740 C C . GLU A 1 100 ? 20.627 18.878 -17.314 1.00 86.31 100 GLU A C 1
ATOM 742 O O . GLU A 1 100 ? 19.558 18.816 -17.917 1.00 86.31 100 GLU A O 1
ATOM 747 N N . GLY A 1 101 ? 21.547 17.909 -17.408 1.00 84.25 101 GLY A N 1
ATOM 748 C CA . GLY A 1 101 ? 21.425 16.781 -18.338 1.00 84.25 101 GLY A CA 1
ATOM 749 C C . GLY A 1 101 ? 20.260 15.840 -18.038 1.00 84.25 101 GLY A C 1
ATOM 750 O O . GLY A 1 101 ? 19.666 15.294 -18.964 1.00 84.25 101 GLY A O 1
ATOM 751 N N . GLY A 1 102 ? 19.888 15.676 -16.764 1.00 86.81 102 GLY A N 1
ATOM 752 C CA . GLY A 1 102 ? 18.712 14.894 -16.391 1.00 86.81 102 GLY A CA 1
ATOM 753 C C . GLY A 1 102 ? 17.412 15.577 -16.807 1.00 86.81 102 GLY A C 1
ATOM 754 O O . GLY A 1 102 ? 16.512 14.913 -17.316 1.00 86.81 102 GLY A O 1
ATOM 755 N N . HIS A 1 103 ? 17.324 16.902 -16.640 1.00 87.19 103 HIS A N 1
ATOM 756 C CA . HIS A 1 103 ? 16.138 17.667 -17.037 1.00 87.19 103 HIS A CA 1
ATOM 757 C C . HIS A 1 103 ? 15.945 17.640 -18.557 1.00 87.19 103 HIS A C 1
ATOM 759 O O . HIS A 1 103 ? 14.830 17.406 -19.024 1.00 87.19 103 HIS A O 1
ATOM 765 N N . GLU A 1 104 ? 17.026 17.800 -19.328 1.00 88.62 104 GLU A N 1
ATOM 766 C CA . GLU A 1 104 ? 16.958 17.708 -20.791 1.00 88.62 104 GLU A CA 1
ATOM 767 C C . GLU A 1 104 ? 16.574 16.289 -21.241 1.00 88.62 104 GLU A C 1
ATOM 769 O O . GLU A 1 104 ? 15.680 16.125 -22.074 1.00 88.62 104 GLU A O 1
ATOM 774 N N . ALA A 1 105 ? 17.177 15.251 -20.647 1.00 89.31 105 ALA A N 1
ATOM 775 C CA . ALA A 1 105 ? 16.838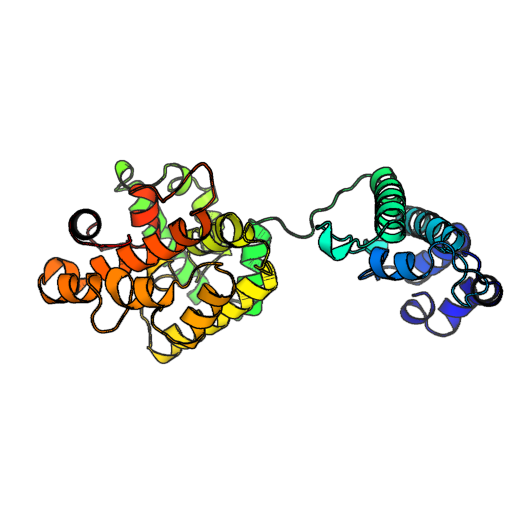 13.858 -20.943 1.00 89.31 105 ALA A CA 1
ATOM 776 C C . ALA A 1 105 ? 15.360 13.559 -20.665 1.00 89.31 105 ALA A C 1
ATOM 778 O O . ALA A 1 105 ? 14.670 12.996 -21.518 1.00 89.31 105 ALA A O 1
ATOM 779 N N . LEU A 1 106 ? 14.863 13.975 -19.496 1.00 88.88 106 LEU A N 1
ATOM 780 C CA . LEU A 1 106 ? 13.469 13.794 -19.111 1.00 88.88 106 LEU A CA 1
ATOM 781 C C . LEU A 1 106 ? 12.530 14.450 -20.121 1.00 88.88 106 LEU A C 1
ATOM 783 O O . LEU A 1 106 ? 11.630 13.791 -20.638 1.00 88.88 106 LEU A O 1
ATOM 787 N N . HIS A 1 107 ? 12.754 15.730 -20.419 1.00 87.75 107 HIS A N 1
ATOM 788 C CA . HIS A 1 107 ? 11.907 16.494 -21.326 1.00 87.75 107 HIS A CA 1
ATOM 789 C C . HIS A 1 107 ? 11.840 15.848 -22.721 1.00 87.75 107 HIS A C 1
ATOM 791 O O . HIS A 1 107 ? 10.769 15.735 -23.321 1.00 87.75 107 HIS A O 1
ATOM 797 N N . ARG A 1 108 ? 12.973 15.363 -23.242 1.00 87.62 108 ARG A N 1
ATOM 798 C CA . ARG A 1 108 ? 13.047 14.727 -24.567 1.00 87.62 108 ARG A CA 1
ATOM 799 C C . ARG A 1 108 ? 12.388 13.350 -24.609 1.00 87.62 108 ARG A C 1
ATOM 801 O O . ARG A 1 108 ? 11.657 13.058 -25.560 1.00 87.62 108 ARG A O 1
ATOM 808 N N . ILE A 1 109 ? 12.600 12.527 -23.583 1.00 88.56 109 ILE A N 1
ATOM 809 C CA . ILE A 1 109 ? 11.961 11.212 -23.469 1.00 88.56 109 ILE A CA 1
ATOM 810 C C . ILE A 1 109 ? 10.447 11.371 -23.300 1.00 88.56 109 ILE A C 1
ATOM 812 O O . ILE A 1 109 ? 9.694 10.761 -24.056 1.00 88.56 109 ILE A O 1
ATOM 816 N N . GLN A 1 110 ? 9.983 12.258 -22.415 1.00 84.75 110 GLN 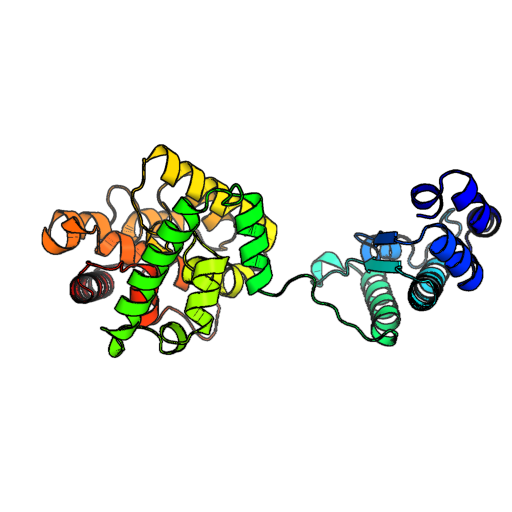A N 1
ATOM 817 C CA . GLN A 1 110 ? 8.552 12.528 -22.235 1.00 84.75 110 GLN A CA 1
ATOM 818 C C . GLN A 1 110 ? 7.879 12.956 -23.540 1.00 84.75 110 GLN A C 1
ATOM 820 O O . GLN A 1 110 ? 6.846 12.400 -23.899 1.00 84.75 110 GLN A O 1
ATOM 825 N N . ASN A 1 111 ? 8.484 13.879 -24.293 1.00 84.25 111 ASN A N 1
ATOM 826 C CA . ASN A 1 111 ? 7.947 14.313 -25.584 1.00 84.25 111 ASN A CA 1
ATOM 827 C C . ASN A 1 111 ? 7.888 13.184 -26.623 1.00 84.25 111 ASN A C 1
ATOM 829 O O . ASN A 1 111 ? 6.999 13.183 -27.473 1.00 84.25 111 ASN A O 1
ATOM 833 N N . THR A 1 112 ? 8.819 12.232 -26.572 1.00 84.19 112 THR A N 1
ATOM 834 C CA . THR A 1 112 ? 8.837 11.080 -27.484 1.00 84.19 112 THR A CA 1
ATOM 835 C C . THR A 1 112 ? 7.696 10.116 -27.163 1.00 84.19 112 THR A C 1
ATOM 837 O O . THR A 1 112 ? 6.917 9.772 -28.047 1.00 84.19 112 THR A O 1
ATOM 840 N N . PHE A 1 113 ? 7.530 9.756 -25.888 1.00 77.81 113 PHE A N 1
ATOM 841 C CA . PHE A 1 113 ? 6.457 8.862 -25.443 1.00 77.81 113 PHE A CA 1
ATOM 842 C C . PHE A 1 113 ? 5.063 9.510 -25.525 1.00 77.81 113 PHE A C 1
ATOM 844 O O . PHE A 1 113 ? 4.093 8.838 -25.868 1.00 77.81 113 PHE A O 1
ATOM 851 N N . ALA A 1 114 ? 4.944 10.819 -25.279 1.00 74.38 114 ALA A N 1
ATOM 852 C CA . ALA A 1 114 ? 3.669 11.540 -25.339 1.00 74.38 114 ALA A CA 1
ATOM 853 C C . ALA A 1 114 ? 3.045 11.560 -26.745 1.00 74.38 114 ALA A C 1
ATOM 855 O O . ALA A 1 114 ? 1.826 11.642 -26.874 1.00 74.38 114 ALA A O 1
ATOM 856 N N . ARG A 1 115 ? 3.861 11.458 -27.803 1.00 72.88 115 ARG A N 1
ATOM 857 C CA . ARG A 1 115 ? 3.392 11.440 -29.200 1.00 72.88 115 ARG A CA 1
ATOM 858 C C . ARG A 1 115 ? 2.680 10.147 -29.600 1.00 72.88 115 ARG A C 1
ATOM 860 O O . ARG A 1 115 ? 2.094 10.108 -30.676 1.00 72.88 115 ARG A O 1
ATOM 867 N N . LEU A 1 116 ? 2.745 9.101 -28.778 1.00 64.69 116 LEU A N 1
ATOM 868 C CA . LEU A 1 116 ? 2.306 7.751 -29.144 1.00 64.69 116 LEU A CA 1
ATOM 869 C C . LEU A 1 116 ? 1.018 7.296 -28.449 1.00 64.69 116 LEU A C 1
ATOM 871 O O . LEU A 1 116 ? 0.700 6.118 -28.493 1.00 64.69 116 LEU A O 1
ATOM 875 N N . GLU A 1 117 ? 0.259 8.230 -27.865 1.00 50.22 117 GLU A N 1
ATOM 876 C CA . GLU A 1 117 ? -1.090 8.004 -27.319 1.00 50.22 117 GLU A CA 1
ATOM 877 C C . GLU A 1 117 ? -1.244 6.727 -26.474 1.00 50.22 117 GLU A C 1
ATOM 879 O O . GLU A 1 117 ? -2.047 5.852 -26.765 1.00 50.22 11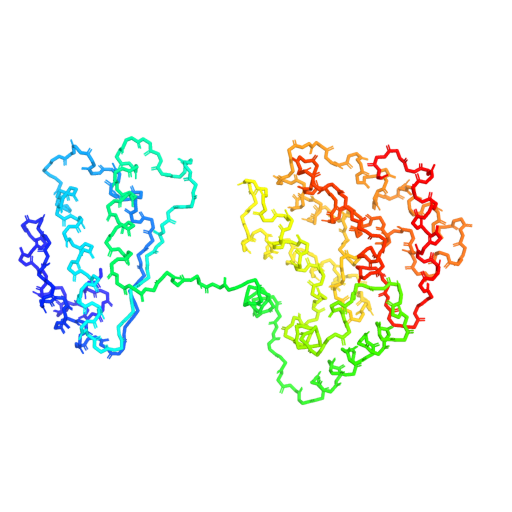7 GLU A O 1
ATOM 884 N N . SER A 1 118 ? -0.541 6.659 -25.347 1.00 52.31 118 SER A N 1
ATOM 885 C CA . SER A 1 118 ? -1.146 6.149 -24.111 1.00 52.31 118 SER A CA 1
ATOM 886 C C . SER A 1 118 ? -0.226 6.479 -22.946 1.00 52.31 118 SER A C 1
ATOM 888 O O . SER A 1 118 ? 0.789 5.817 -22.735 1.00 52.31 118 SER A O 1
ATOM 890 N N . ASN A 1 119 ? -0.575 7.494 -22.155 1.00 49.66 119 ASN A N 1
ATOM 891 C CA . ASN A 1 119 ? 0.006 7.634 -20.825 1.00 49.66 119 ASN A CA 1
ATOM 892 C C . ASN A 1 119 ? -0.599 6.524 -19.947 1.00 49.66 119 ASN A C 1
ATOM 894 O O . ASN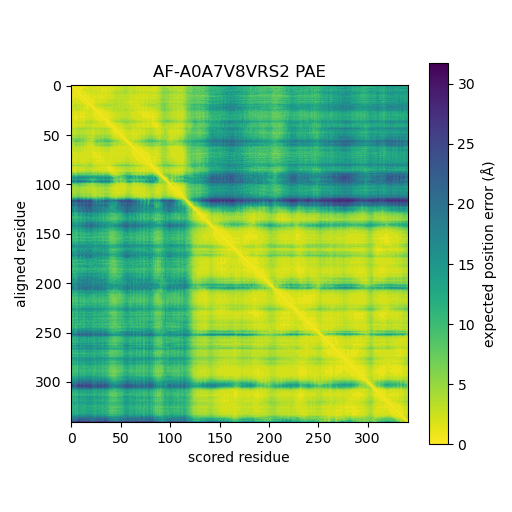 A 1 119 ? -1.595 6.739 -19.256 1.00 49.66 119 ASN A O 1
ATOM 898 N N . TRP A 1 120 ? -0.084 5.299 -20.075 1.00 52.44 120 TRP A N 1
ATOM 899 C CA . TRP A 1 120 ? -0.570 4.147 -19.324 1.00 52.44 120 TRP A CA 1
ATOM 900 C C . TRP A 1 120 ? -0.013 4.208 -17.904 1.00 52.44 120 TRP A C 1
ATOM 902 O O . TRP A 1 120 ? 1.198 4.140 -17.689 1.00 52.44 120 TRP A O 1
ATOM 912 N N . ARG A 1 121 ? -0.900 4.365 -16.917 1.00 54.19 121 ARG A N 1
ATOM 913 C CA . ARG A 1 121 ? -0.528 4.224 -15.508 1.00 54.19 121 ARG A CA 1
ATOM 914 C C . ARG A 1 121 ? -0.440 2.725 -15.199 1.00 54.19 121 ARG A C 1
ATOM 916 O O . ARG A 1 121 ? -1.458 2.058 -15.354 1.00 54.19 121 ARG A O 1
ATOM 923 N N . PRO A 1 122 ? 0.715 2.202 -14.741 1.00 51.84 122 PRO A N 1
ATOM 924 C CA . PRO A 1 122 ? 0.931 0.757 -14.608 1.00 51.84 122 PRO A CA 1
ATOM 925 C C . PRO A 1 122 ? -0.027 0.033 -13.658 1.00 51.84 122 PRO A C 1
ATOM 927 O O . PRO A 1 122 ? -0.183 -1.180 -13.757 1.00 51.84 122 PRO A O 1
ATOM 930 N N . ALA A 1 123 ? -0.619 0.762 -12.711 1.00 57.44 123 ALA A N 1
ATOM 931 C CA . ALA A 1 123 ? -1.679 0.272 -11.849 1.00 57.44 123 ALA A CA 1
ATOM 932 C C . ALA A 1 123 ? -2.504 1.453 -11.324 1.00 57.44 123 ALA A C 1
ATOM 934 O O . ALA A 1 123 ? -1.960 2.483 -10.911 1.00 57.44 123 ALA A O 1
ATOM 935 N N . SER A 1 124 ? -3.819 1.287 -11.305 1.00 67.38 124 SER A N 1
ATOM 936 C CA . SER A 1 124 ? -4.724 2.063 -10.463 1.00 67.38 124 SER A CA 1
ATOM 937 C C . SER A 1 124 ? -4.506 1.737 -8.978 1.00 67.38 124 SER A C 1
ATOM 939 O O . SER A 1 124 ? -3.852 0.752 -8.612 1.00 67.38 124 SER A O 1
ATOM 941 N N . THR A 1 125 ? -5.067 2.561 -8.091 1.00 64.38 125 THR A N 1
ATOM 942 C CA . THR A 1 125 ? -5.081 2.276 -6.648 1.00 64.38 125 THR A CA 1
ATOM 943 C C . THR A 1 125 ? -5.727 0.911 -6.369 1.00 64.38 125 THR A C 1
ATOM 945 O O . THR A 1 125 ? -5.192 0.133 -5.588 1.00 64.38 125 THR A O 1
ATOM 948 N N . GLU A 1 126 ? -6.798 0.561 -7.086 1.00 66.69 126 GLU A N 1
ATOM 949 C CA . GLU A 1 126 ? -7.495 -0.725 -6.945 1.00 66.69 126 GLU A CA 1
ATOM 950 C C . GLU A 1 126 ? -6.639 -1.917 -7.403 1.00 66.69 126 GLU A C 1
ATOM 952 O O . GLU A 1 126 ? -6.531 -2.914 -6.691 1.00 66.69 126 GLU A O 1
ATOM 957 N N . GLU A 1 127 ? -5.943 -1.803 -8.537 1.00 71.25 127 GLU A N 1
ATOM 958 C CA . GLU A 1 127 ? -5.008 -2.843 -8.996 1.00 71.25 127 GLU A CA 1
ATOM 959 C C . GLU A 1 127 ? -3.808 -2.990 -8.050 1.00 71.25 127 GLU A C 1
ATOM 961 O O . GLU A 1 127 ? -3.289 -4.092 -7.854 1.00 71.25 127 GLU A O 1
ATOM 966 N N . SER A 1 128 ? -3.395 -1.901 -7.395 1.00 71.19 128 SER A N 1
ATOM 967 C CA . SER A 1 128 ? -2.332 -1.940 -6.386 1.00 71.19 128 SER A CA 1
ATOM 968 C C . SER A 1 128 ? -2.716 -2.809 -5.182 1.00 71.19 128 SER A C 1
ATOM 970 O O . SER A 1 128 ? -1.855 -3.501 -4.632 1.00 71.19 128 SER A O 1
ATOM 972 N N . PHE A 1 129 ? -4.001 -2.851 -4.812 1.00 76.62 129 PHE A N 1
ATOM 973 C CA . PHE A 1 129 ? -4.498 -3.706 -3.726 1.00 76.62 129 PHE A CA 1
ATOM 974 C C . PHE A 1 129 ? -4.361 -5.180 -4.096 1.00 76.62 129 PHE A C 1
ATOM 976 O O . PHE A 1 129 ? -3.870 -5.989 -3.302 1.00 76.62 129 PHE A O 1
ATOM 983 N N . GLU A 1 130 ? -4.732 -5.527 -5.330 1.00 79.19 130 GLU A N 1
ATOM 984 C CA . GLU A 1 130 ? -4.593 -6.888 -5.833 1.00 79.19 130 GLU A CA 1
ATOM 985 C C . GLU A 1 130 ? -3.134 -7.330 -5.917 1.00 79.19 130 GLU A C 1
ATOM 987 O O . GLU A 1 130 ? -2.834 -8.479 -5.591 1.00 79.19 130 GLU A O 1
ATOM 992 N N . ILE A 1 131 ? -2.218 -6.441 -6.315 1.00 81.75 131 ILE A N 1
ATOM 993 C CA . ILE A 1 131 ? -0.781 -6.741 -6.354 1.00 81.75 131 ILE A CA 1
ATOM 994 C C . ILE A 1 131 ? -0.280 -7.107 -4.955 1.00 81.75 131 ILE A C 1
ATOM 996 O O . ILE A 1 131 ? 0.408 -8.119 -4.794 1.00 81.75 131 ILE A O 1
ATOM 1000 N N . VAL A 1 132 ? -0.634 -6.312 -3.940 1.00 82.62 132 VAL A N 1
ATOM 1001 C CA . VAL A 1 132 ? -0.232 -6.573 -2.551 1.00 82.62 132 VAL A CA 1
ATOM 1002 C C . VAL A 1 132 ? -0.833 -7.885 -2.055 1.00 82.62 132 VAL A C 1
ATOM 1004 O O . VAL A 1 132 ? -0.097 -8.746 -1.571 1.00 82.62 132 VAL A O 1
ATOM 1007 N N . ARG A 1 133 ? -2.139 -8.096 -2.260 1.00 87.69 133 ARG A N 1
ATOM 1008 C CA . ARG A 1 133 ? -2.818 -9.342 -1.884 1.00 87.69 133 ARG A CA 1
ATOM 1009 C C . ARG A 1 133 ? -2.171 -10.564 -2.542 1.00 87.69 133 ARG A C 1
ATOM 1011 O O . ARG A 1 133 ? -1.853 -11.518 -1.846 1.00 87.69 133 ARG A O 1
ATOM 1018 N N . ARG A 1 134 ? -1.944 -10.542 -3.861 1.00 87.94 134 ARG A N 1
ATOM 1019 C CA . ARG A 1 134 ? -1.359 -11.668 -4.620 1.00 87.94 134 ARG A CA 1
ATOM 1020 C C . ARG A 1 134 ? 0.079 -11.982 -4.210 1.00 87.94 134 ARG A C 1
ATOM 1022 O O . ARG A 1 134 ? 0.507 -13.120 -4.362 1.00 87.94 134 ARG A O 1
ATOM 1029 N N . ARG A 1 135 ? 0.834 -10.987 -3.733 1.00 90.06 135 ARG A N 1
ATOM 1030 C CA . ARG A 1 135 ? 2.206 -11.193 -3.245 1.00 90.06 135 ARG A CA 1
ATOM 1031 C C . ARG A 1 135 ? 2.261 -11.748 -1.826 1.00 90.06 135 ARG A C 1
ATOM 1033 O O . ARG A 1 135 ? 3.197 -12.478 -1.525 1.00 90.06 135 ARG A O 1
ATOM 1040 N N . LEU A 1 136 ? 1.312 -11.374 -0.968 1.00 91.88 136 LEU A N 1
ATOM 1041 C CA . LEU A 1 136 ? 1.334 -11.722 0.458 1.00 91.88 136 LEU A CA 1
ATOM 1042 C C . LEU A 1 136 ? 0.475 -12.945 0.801 1.00 91.88 136 LEU A C 1
ATOM 1044 O O . LEU A 1 136 ? 0.745 -13.611 1.795 1.00 91.88 136 LEU A O 1
ATOM 1048 N N . PHE A 1 137 ? -0.526 -13.264 -0.020 1.00 92.06 137 PHE A N 1
ATOM 1049 C CA . PHE A 1 137 ? -1.440 -14.381 0.198 1.00 92.06 137 PHE A CA 1
ATOM 1050 C C . PHE A 1 137 ? -1.465 -15.333 -0.992 1.00 92.06 137 PHE A C 1
ATOM 1052 O O . PHE A 1 137 ? -1.414 -14.928 -2.155 1.00 92.06 137 PHE A O 1
ATOM 1059 N N . GLN A 1 138 ? -1.634 -16.618 -0.687 1.00 90.31 138 GLN A N 1
ATOM 1060 C CA . GLN A 1 138 ? -1.932 -17.626 -1.696 1.00 90.31 138 GLN A CA 1
ATOM 1061 C C . GLN A 1 138 ? -3.309 -17.363 -2.332 1.00 90.31 138 GLN A C 1
ATOM 1063 O O . GLN A 1 138 ? -4.208 -16.820 -1.679 1.00 90.31 138 GLN A O 1
ATOM 1068 N N . PRO A 1 139 ? -3.505 -17.717 -3.614 1.00 87.44 139 PRO A N 1
ATOM 1069 C CA . PRO A 1 139 ? -4.820 -17.633 -4.230 1.00 87.44 139 PRO A CA 1
ATOM 1070 C C . PRO A 1 139 ? -5.800 -18.575 -3.523 1.00 87.44 139 PRO A C 1
ATOM 1072 O O . PRO A 1 139 ? -5.451 -19.699 -3.171 1.00 87.44 139 PRO A O 1
ATOM 1075 N N . ILE A 1 140 ? -7.045 -18.125 -3.360 1.00 85.56 140 ILE A N 1
ATOM 1076 C CA . ILE A 1 140 ? -8.132 -18.992 -2.905 1.00 85.56 140 ILE A CA 1
ATOM 1077 C C . ILE A 1 140 ? -8.461 -19.951 -4.051 1.00 85.56 140 ILE A C 1
ATOM 1079 O O . ILE A 1 140 ? -8.891 -19.513 -5.117 1.00 85.56 140 ILE A O 1
ATOM 1083 N N . THR A 1 141 ? -8.227 -21.243 -3.846 1.00 87.94 141 THR A N 1
ATOM 1084 C CA . THR A 1 141 ? -8.494 -22.292 -4.844 1.00 87.94 141 THR A CA 1
ATOM 1085 C C . THR A 1 141 ? -9.715 -23.142 -4.496 1.00 87.94 141 THR A C 1
ATOM 1087 O O . THR A 1 141 ? -10.343 -23.697 -5.392 1.00 87.94 141 THR A O 1
ATOM 1090 N N . ASP A 1 142 ? -10.085 -23.213 -3.216 1.00 89.50 142 ASP A N 1
ATOM 1091 C CA . ASP A 1 142 ? -11.228 -23.987 -2.730 1.00 89.50 142 ASP A CA 1
ATOM 1092 C C . ASP A 1 142 ? -12.537 -23.188 -2.829 1.00 89.50 142 ASP A C 1
ATOM 1094 O O . ASP A 1 142 ? -12.661 -22.087 -2.286 1.00 89.50 142 ASP A O 1
ATOM 1098 N N . THR A 1 143 ? -13.545 -23.777 -3.479 1.00 87.50 143 THR A N 1
ATOM 1099 C CA . THR A 1 143 ? -14.913 -23.246 -3.585 1.00 87.50 143 THR A CA 1
ATOM 1100 C C . THR A 1 143 ? -15.532 -22.915 -2.221 1.00 87.50 143 THR A C 1
ATOM 1102 O O . THR A 1 143 ? -16.251 -21.922 -2.108 1.00 87.50 143 THR A O 1
ATOM 1105 N N . GLN A 1 144 ? -15.228 -23.675 -1.165 1.00 88.44 144 GLN A N 1
ATOM 1106 C CA . GLN A 1 144 ? -15.752 -23.406 0.179 1.00 88.44 144 GLN A CA 1
ATOM 1107 C C . GLN A 1 144 ? -15.203 -22.103 0.772 1.00 88.44 144 GLN A C 1
ATOM 1109 O O . GLN A 1 144 ? -15.937 -21.349 1.414 1.00 88.44 144 GLN A O 1
ATOM 1114 N N . LEU A 1 145 ? -13.935 -21.786 0.503 1.00 89.06 145 LEU A N 1
ATOM 1115 C CA . LEU A 1 145 ? -13.311 -20.546 0.961 1.00 89.06 145 LEU A CA 1
ATOM 1116 C C . LEU A 1 145 ? -13.877 -19.314 0.238 1.00 89.06 145 LEU A C 1
ATOM 1118 O O . LEU A 1 145 ? -13.947 -18.240 0.834 1.00 89.06 145 LEU A O 1
ATOM 1122 N N . PHE A 1 146 ? -14.353 -19.460 -1.004 1.00 91.12 146 PHE A N 1
ATOM 1123 C CA . PHE A 1 146 ? -15.099 -18.392 -1.680 1.00 91.12 146 PHE A CA 1
ATOM 1124 C C . PHE A 1 146 ? -16.423 -18.089 -0.971 1.00 91.12 146 PHE A C 1
ATOM 1126 O O . PHE A 1 146 ? -16.737 -16.921 -0.752 1.00 91.12 146 PHE A O 1
ATOM 1133 N N . ALA A 1 147 ? -17.164 -19.120 -0.551 1.00 93.25 147 ALA A N 1
ATOM 1134 C CA . ALA A 1 147 ? -18.399 -18.935 0.209 1.00 93.25 147 ALA A CA 1
ATOM 1135 C C . ALA A 1 147 ? -18.139 -18.281 1.579 1.00 93.25 147 ALA A C 1
ATOM 1137 O O . ALA A 1 147 ? -18.880 -17.383 1.976 1.00 93.25 147 ALA A O 1
ATOM 1138 N N . ALA A 1 148 ? -17.064 -18.677 2.272 1.00 92.88 148 ALA A N 1
ATOM 1139 C CA . ALA A 1 148 ? -16.660 -18.063 3.538 1.00 92.88 148 ALA A CA 1
ATOM 1140 C C . ALA A 1 148 ? -16.298 -16.577 3.367 1.00 92.88 148 ALA A C 1
ATOM 1142 O O . ALA A 1 148 ? -16.815 -15.730 4.096 1.00 92.88 148 ALA A O 1
ATOM 1143 N N . ARG A 1 149 ? -15.479 -16.244 2.358 1.00 94.81 149 ARG A N 1
ATOM 1144 C CA . ARG A 1 149 ? -15.175 -14.854 1.986 1.00 94.81 149 ARG A CA 1
ATOM 1145 C C . ARG A 1 149 ? -16.453 -14.061 1.729 1.00 94.81 149 ARG A C 1
ATOM 1147 O O . ARG A 1 149 ? -16.620 -12.974 2.275 1.00 94.81 149 ARG A O 1
ATOM 1154 N N . ASP A 1 150 ? -17.334 -14.583 0.880 1.00 95.56 150 ASP A N 1
ATOM 1155 C CA . ASP A 1 150 ? -18.541 -13.871 0.460 1.00 95.56 150 ASP A CA 1
ATOM 1156 C C . ASP A 1 150 ? -19.509 -13.662 1.629 1.00 95.56 150 ASP A C 1
ATOM 1158 O O . ASP A 1 150 ? -20.145 -12.613 1.707 1.00 95.56 150 ASP A O 1
ATOM 1162 N N . ALA A 1 151 ? -19.569 -14.601 2.577 1.00 96.50 151 ALA A N 1
ATOM 1163 C CA . ALA A 1 151 ? -20.322 -14.441 3.815 1.00 96.50 151 ALA A CA 1
ATOM 1164 C C . ALA A 1 151 ? -19.757 -13.315 4.698 1.00 96.50 151 ALA A C 1
ATOM 1166 O O . ALA A 1 151 ? -20.530 -12.490 5.187 1.00 96.50 151 ALA A O 1
ATOM 1167 N N . VAL A 1 152 ? -18.429 -13.238 4.861 1.00 97.06 152 VAL A N 1
ATOM 1168 C CA . VAL A 1 152 ? -17.774 -12.152 5.614 1.00 97.06 152 VAL A CA 1
ATOM 1169 C C . VAL A 1 152 ? -18.041 -10.803 4.953 1.00 97.06 152 VAL A C 1
ATOM 1171 O O . VAL A 1 152 ? -18.523 -9.886 5.613 1.00 97.06 152 VAL A O 1
ATOM 1174 N N . VAL A 1 153 ? -17.790 -10.683 3.646 1.00 97.44 153 VAL A N 1
ATOM 1175 C CA . VAL A 1 153 ? -18.022 -9.429 2.913 1.00 97.44 153 VAL A CA 1
ATOM 1176 C C . VAL A 1 153 ? -19.486 -9.008 3.012 1.00 97.44 153 VAL A C 1
ATOM 1178 O O . VAL A 1 153 ? -19.771 -7.848 3.300 1.00 97.44 153 VAL A O 1
ATOM 1181 N N . LYS A 1 154 ? -20.420 -9.950 2.843 1.00 97.06 154 LYS A N 1
ATOM 1182 C CA . LYS A 1 154 ? -21.848 -9.669 2.984 1.00 97.06 154 LYS A CA 1
ATOM 1183 C C . LYS A 1 154 ? -22.192 -9.149 4.380 1.00 97.06 154 LYS A C 1
ATOM 1185 O O . LYS A 1 154 ? -22.915 -8.165 4.474 1.00 97.06 154 LYS A O 1
ATOM 1190 N N . ALA A 1 155 ? -21.656 -9.753 5.443 1.00 97.75 155 ALA A N 1
ATOM 1191 C CA . ALA A 1 155 ? -21.899 -9.301 6.812 1.00 97.75 155 ALA A CA 1
ATOM 1192 C C . ALA A 1 155 ? -21.443 -7.848 7.038 1.00 97.75 155 ALA A C 1
ATOM 1194 O O . ALA A 1 155 ? -22.163 -7.077 7.667 1.00 97.75 155 ALA A O 1
ATOM 1195 N N . PHE A 1 156 ? -20.294 -7.450 6.482 1.00 97.81 156 PHE A N 1
ATOM 1196 C CA . PHE A 1 156 ? -19.835 -6.057 6.514 1.00 97.81 156 PHE A CA 1
ATOM 1197 C C . PHE A 1 156 ? -20.725 -5.123 5.690 1.00 97.81 156 PHE A C 1
ATOM 1199 O O . PHE A 1 156 ? -21.139 -4.080 6.187 1.00 97.81 156 PHE A O 1
ATOM 1206 N N . CYS A 1 157 ? -21.067 -5.489 4.454 1.00 96.94 157 CYS A N 1
ATOM 1207 C CA . CYS A 1 157 ? -21.930 -4.655 3.617 1.00 96.94 157 CYS A CA 1
ATOM 1208 C C . CYS A 1 157 ? -23.326 -4.471 4.226 1.00 96.94 157 CYS A C 1
ATOM 1210 O O . CYS A 1 157 ? -23.874 -3.371 4.179 1.00 96.94 157 CYS A O 1
ATOM 1212 N N . ASP A 1 158 ? -23.900 -5.523 4.806 1.00 96.81 158 ASP A N 1
ATOM 1213 C CA . ASP A 1 158 ? -25.193 -5.453 5.486 1.00 96.81 158 ASP A CA 1
ATOM 1214 C C . ASP A 1 158 ? -25.101 -4.578 6.746 1.00 96.81 158 ASP A C 1
ATOM 1216 O O . ASP A 1 158 ? -25.984 -3.751 6.968 1.00 96.81 158 ASP A O 1
ATOM 1220 N N . PHE A 1 159 ? -23.997 -4.665 7.495 1.00 96.69 159 PHE A N 1
ATOM 1221 C CA . PHE A 1 159 ? -23.713 -3.802 8.645 1.00 96.69 159 PHE A CA 1
ATOM 1222 C C . PHE A 1 159 ? -23.587 -2.313 8.267 1.00 96.69 159 PHE A C 1
ATOM 1224 O O . PHE A 1 159 ? -24.208 -1.450 8.883 1.00 96.69 159 PHE A O 1
ATOM 1231 N N . TYR A 1 160 ? -22.868 -1.983 7.191 1.00 96.94 160 TYR A N 1
ATOM 1232 C CA . TYR A 1 160 ? -22.766 -0.594 6.717 1.00 96.94 160 TYR A CA 1
ATOM 1233 C C . TYR A 1 160 ? -24.097 -0.028 6.216 1.00 96.94 160 TYR A C 1
ATOM 1235 O O . TYR A 1 160 ? -24.315 1.187 6.246 1.00 96.94 160 TYR A O 1
ATOM 1243 N N . ARG A 1 161 ? -24.996 -0.893 5.733 1.00 95.31 161 ARG A N 1
ATOM 1244 C CA . ARG A 1 161 ? -26.350 -0.506 5.322 1.00 95.31 161 ARG A CA 1
ATOM 1245 C C . ARG A 1 161 ? -27.279 -0.331 6.524 1.00 95.31 161 ARG A C 1
ATOM 1247 O O . ARG A 1 161 ? -28.081 0.601 6.492 1.00 95.31 161 ARG A O 1
ATOM 1254 N N . SER A 1 162 ? -27.186 -1.186 7.549 1.00 94.62 162 SER A N 1
ATOM 1255 C CA . SER A 1 162 ? -28.031 -1.097 8.751 1.00 94.62 162 SER A CA 1
ATOM 1256 C C . SER A 1 162 ? -27.752 0.165 9.555 1.00 94.62 162 SER A C 1
ATOM 1258 O O . SER A 1 162 ? -28.687 0.856 9.952 1.00 94.62 162 SER A O 1
ATOM 1260 N N . ASP A 1 163 ? -26.477 0.511 9.714 1.00 93.38 163 ASP A N 1
ATOM 1261 C CA . ASP A 1 163 ? -26.017 1.645 10.519 1.00 93.38 163 ASP A CA 1
ATOM 1262 C C . ASP A 1 163 ? -25.520 2.784 9.626 1.00 93.38 163 ASP A C 1
ATOM 1264 O O . ASP A 1 163 ? -24.486 3.407 9.852 1.00 93.38 163 ASP A O 1
ATOM 1268 N N . ALA A 1 164 ? -26.289 3.054 8.571 1.00 92.19 164 ALA A N 1
ATOM 1269 C CA . ALA A 1 164 ? -25.983 4.007 7.519 1.00 92.19 164 ALA A CA 1
ATOM 1270 C C . ALA A 1 164 ? -25.346 5.318 8.027 1.00 92.19 164 ALA A C 1
ATOM 1272 O O . ALA A 1 164 ? -24.280 5.702 7.547 1.00 92.19 164 ALA A O 1
ATOM 1273 N N . SER A 1 165 ? -25.968 6.014 8.983 1.00 94.38 165 SER A N 1
ATOM 1274 C CA . SER A 1 165 ? -25.491 7.319 9.478 1.00 94.38 165 SER A CA 1
ATOM 1275 C C . SER A 1 165 ? -24.083 7.293 10.075 1.00 94.38 165 SER A C 1
ATOM 1277 O O . SER A 1 165 ? -23.423 8.331 10.115 1.00 94.38 165 SER A O 1
ATOM 1279 N N . GLU A 1 166 ? -23.618 6.126 10.509 1.00 95.88 166 GLU A N 1
ATOM 1280 C CA . GLU A 1 166 ? -22.348 5.947 11.205 1.00 95.88 166 GLU A CA 1
ATOM 1281 C C . GLU A 1 166 ? -21.159 5.737 10.260 1.00 95.88 166 GLU A C 1
ATOM 1283 O O . GLU A 1 166 ? -20.014 5.841 10.697 1.00 95.88 166 GLU A O 1
ATOM 1288 N N . PHE A 1 167 ? -21.411 5.475 8.973 1.00 96.50 167 PHE A N 1
ATOM 1289 C CA . PHE A 1 167 ? -20.383 5.127 7.989 1.00 96.50 167 PHE A CA 1
ATOM 1290 C C . PHE A 1 167 ? -20.432 6.023 6.742 1.00 96.50 167 PHE A C 1
ATOM 1292 O O . PHE A 1 167 ? -21.496 6.560 6.402 1.00 96.50 167 PHE A O 1
ATOM 1299 N N . PRO A 1 168 ? -19.306 6.156 6.010 1.00 95.69 168 PRO A N 1
ATOM 1300 C CA . PRO A 1 168 ? -19.272 6.902 4.756 1.00 95.69 168 PRO A CA 1
ATOM 1301 C C . PRO A 1 168 ? -20.282 6.364 3.737 1.00 95.69 168 PRO A C 1
ATOM 1303 O O . PRO A 1 168 ? -20.495 5.155 3.620 1.00 95.69 168 PRO A O 1
ATOM 1306 N N . SER A 1 169 ? -20.891 7.256 2.950 1.00 93.62 169 SER A N 1
ATOM 1307 C CA . SER A 1 169 ? -21.952 6.887 1.999 1.00 93.62 169 SER A CA 1
ATOM 1308 C C . SER A 1 169 ? -21.495 5.883 0.939 1.00 93.62 169 SER A C 1
ATOM 1310 O O . SER A 1 169 ? -22.269 5.005 0.557 1.00 93.62 169 SER A O 1
ATOM 1312 N N . THR A 1 170 ? -20.230 5.969 0.525 1.00 92.06 170 THR A N 1
ATOM 1313 C CA . THR A 1 170 ? -19.607 5.091 -0.476 1.00 92.06 170 THR A CA 1
ATOM 1314 C C . THR A 1 170 ? -19.604 3.621 -0.058 1.00 92.06 170 THR A C 1
ATOM 1316 O O . THR A 1 170 ? -19.676 2.744 -0.912 1.00 92.06 170 THR A O 1
ATOM 1319 N N . CYS A 1 171 ? -19.599 3.323 1.247 1.00 93.06 171 CYS A N 1
ATOM 1320 C CA . CYS A 1 171 ? -19.558 1.949 1.766 1.00 93.06 171 CYS A CA 1
ATOM 1321 C C . CYS A 1 171 ? -20.835 1.148 1.466 1.00 93.06 171 CYS A C 1
ATOM 1323 O O . CYS A 1 171 ? -20.857 -0.075 1.601 1.00 93.06 171 CYS A O 1
ATOM 1325 N N . ARG A 1 172 ? -21.913 1.833 1.069 1.00 89.25 172 ARG A N 1
ATOM 1326 C CA . ARG A 1 172 ? -23.216 1.220 0.773 1.00 89.25 172 ARG A CA 1
ATOM 1327 C C . ARG A 1 172 ? -23.382 0.864 -0.701 1.00 89.25 172 ARG A C 1
ATOM 1329 O O . ARG A 1 172 ? -24.342 0.180 -1.059 1.00 89.25 172 ARG A O 1
ATOM 1336 N N . GLU A 1 173 ? -22.472 1.332 -1.545 1.00 91.62 173 GLU A N 1
ATOM 1337 C CA . GLU A 1 173 ? -22.506 1.124 -2.985 1.00 91.62 173 GLU A CA 1
ATOM 1338 C C . GLU A 1 173 ? -22.008 -0.282 -3.344 1.00 91.62 173 GLU A C 1
ATOM 1340 O O . GLU A 1 173 ? -21.161 -0.862 -2.660 1.00 91.62 173 GLU A O 1
ATOM 1345 N N . GLY A 1 174 ? -22.517 -0.842 -4.446 1.00 91.56 174 GLY A N 1
ATOM 1346 C CA . GLY A 1 174 ? -22.081 -2.161 -4.927 1.00 91.56 174 GLY A CA 1
ATOM 1347 C C . GLY A 1 174 ? -20.585 -2.209 -5.258 1.00 91.56 174 GLY A C 1
ATOM 1348 O O . GLY A 1 174 ? -19.953 -3.259 -5.165 1.00 91.56 174 GLY A O 1
ATOM 1349 N N . ASP A 1 175 ? -19.997 -1.062 -5.586 1.00 91.81 175 ASP A N 1
ATOM 1350 C CA . ASP A 1 175 ? -18.578 -0.922 -5.906 1.00 91.81 175 ASP A CA 1
ATOM 1351 C C . ASP A 1 175 ? -17.700 -1.186 -4.686 1.00 91.81 175 ASP A C 1
ATOM 1353 O O . ASP A 1 175 ? -16.671 -1.855 -4.800 1.00 91.81 175 ASP A O 1
ATOM 1357 N N . TYR A 1 176 ? -18.146 -0.774 -3.498 1.00 93.44 176 TYR A N 1
ATOM 1358 C CA . TYR A 1 176 ? -17.431 -1.063 -2.262 1.00 93.44 176 TYR A CA 1
ATOM 1359 C C . TYR A 1 176 ? -17.417 -2.565 -1.958 1.00 93.44 176 TYR A C 1
ATOM 1361 O O . TYR A 1 176 ? -16.369 -3.116 -1.627 1.00 93.44 176 TYR A O 1
ATOM 1369 N N . GLU A 1 177 ? -18.536 -3.265 -2.175 1.00 95.31 177 GLU A N 1
ATOM 1370 C CA . GLU A 1 177 ? -18.600 -4.728 -2.041 1.00 95.31 177 GLU A CA 1
ATOM 1371 C C . GLU A 1 177 ? -17.612 -5.427 -2.992 1.00 95.31 177 GLU A C 1
ATOM 1373 O O . GLU A 1 177 ? -16.908 -6.363 -2.597 1.00 95.31 177 GLU A O 1
ATOM 1378 N N . ARG A 1 178 ? -17.509 -4.953 -4.244 1.00 93.19 178 ARG A N 1
ATOM 1379 C CA . ARG A 1 178 ? -16.531 -5.469 -5.218 1.00 93.19 178 ARG A CA 1
ATOM 1380 C C . ARG A 1 178 ? -15.095 -5.263 -4.730 1.00 93.19 178 ARG A C 1
ATOM 1382 O O . ARG A 1 178 ? -14.311 -6.214 -4.761 1.00 93.19 178 ARG A O 1
ATOM 1389 N N . ARG A 1 179 ? -14.773 -4.072 -4.211 1.00 92.31 179 ARG A N 1
ATOM 1390 C CA . ARG A 1 179 ? -13.455 -3.758 -3.629 1.00 92.31 179 ARG A CA 1
ATOM 1391 C C . ARG A 1 179 ? -13.132 -4.651 -2.429 1.00 92.31 179 ARG A C 1
ATOM 1393 O O . ARG A 1 179 ? -12.026 -5.184 -2.359 1.00 92.31 179 ARG A O 1
ATOM 1400 N N . MET A 1 180 ? -14.091 -4.896 -1.533 1.00 93.88 180 MET A N 1
ATOM 1401 C CA . MET A 1 180 ? -13.907 -5.806 -0.393 1.00 93.88 180 MET A CA 1
ATOM 1402 C C . MET A 1 180 ? -13.591 -7.242 -0.840 1.00 93.88 180 MET A C 1
ATOM 1404 O O . MET A 1 180 ? -12.681 -7.867 -0.296 1.00 93.88 180 MET A O 1
ATOM 1408 N N . LYS A 1 181 ? -14.281 -7.765 -1.865 1.00 92.88 181 LYS A N 1
ATOM 1409 C CA . LYS A 1 181 ? -13.997 -9.109 -2.410 1.00 92.88 181 LYS A CA 1
ATOM 1410 C C . LYS A 1 181 ? -12.616 -9.199 -3.058 1.00 92.88 181 LYS A C 1
ATOM 1412 O O . LYS A 1 181 ? -11.951 -10.223 -2.901 1.00 92.88 181 LYS A O 1
ATOM 1417 N N . ALA A 1 182 ? -12.195 -8.156 -3.774 1.00 90.19 182 ALA A N 1
ATOM 1418 C CA . ALA A 1 182 ? -10.895 -8.105 -4.443 1.00 90.19 182 ALA A CA 1
ATOM 1419 C C . ALA A 1 182 ? -9.721 -7.978 -3.453 1.00 90.19 182 ALA A C 1
ATOM 1421 O O . ALA A 1 182 ? -8.658 -8.557 -3.686 1.00 90.19 182 ALA A O 1
ATOM 1422 N N . ALA A 1 183 ? -9.923 -7.261 -2.341 1.00 91.75 183 ALA A N 1
ATOM 1423 C CA . ALA A 1 183 ? -8.903 -7.008 -1.323 1.00 91.75 183 ALA A CA 1
ATOM 1424 C C . ALA A 1 183 ? -8.815 -8.086 -0.224 1.00 91.75 183 ALA A C 1
ATOM 1426 O O . ALA A 1 183 ? -7.810 -8.140 0.485 1.00 91.75 183 ALA A O 1
ATOM 1427 N N . TYR A 1 184 ? -9.820 -8.961 -0.088 1.00 93.06 184 TYR A N 1
ATOM 1428 C CA . TYR A 1 184 ? -9.874 -9.983 0.965 1.00 93.06 184 TYR A CA 1
ATOM 1429 C C . TYR A 1 184 ? -8.565 -10.799 1.082 1.00 93.06 184 TYR A C 1
ATOM 1431 O O . TYR A 1 184 ? -8.081 -11.304 0.064 1.00 93.06 184 TYR A O 1
ATOM 1439 N N . PRO A 1 185 ? -7.996 -10.986 2.294 1.00 94.56 185 PRO A N 1
ATOM 1440 C CA . PRO A 1 185 ? -8.583 -10.730 3.620 1.00 94.56 185 PRO A CA 1
ATOM 1441 C C . PRO A 1 185 ? -8.300 -9.332 4.204 1.00 94.56 185 PRO A C 1
ATOM 1443 O O . PRO A 1 185 ? -8.431 -9.131 5.409 1.00 94.56 185 PRO A O 1
ATOM 1446 N N . ILE A 1 186 ? -7.894 -8.359 3.389 1.00 95.56 186 ILE A N 1
ATOM 1447 C CA . ILE A 1 186 ? -7.581 -6.997 3.840 1.00 95.56 186 ILE A CA 1
ATOM 1448 C C . ILE A 1 186 ? -8.796 -6.088 3.637 1.00 95.56 186 ILE A C 1
ATOM 1450 O O . ILE A 1 186 ? -9.449 -6.129 2.594 1.00 95.56 186 ILE A O 1
ATOM 1454 N N . HIS A 1 187 ? -9.097 -5.253 4.631 1.00 96.44 187 HIS A N 1
ATOM 1455 C CA . HIS A 1 187 ? -10.168 -4.269 4.523 1.00 96.44 187 HIS A CA 1
ATOM 1456 C C . HIS A 1 187 ? -9.752 -3.104 3.598 1.00 96.44 187 HIS A C 1
ATOM 1458 O O . HIS A 1 187 ? -8.657 -2.567 3.793 1.00 96.44 187 HIS A O 1
ATOM 1464 N N . PRO A 1 188 ? -10.594 -2.650 2.639 1.00 94.38 188 PRO A N 1
ATOM 1465 C CA . PRO A 1 188 ? -10.229 -1.581 1.700 1.00 94.38 188 PRO A CA 1
ATOM 1466 C C . PRO A 1 188 ? -9.744 -0.292 2.369 1.00 94.38 188 PRO A C 1
ATOM 1468 O O . PRO A 1 188 ? -8.803 0.324 1.880 1.00 94.38 188 PRO A O 1
ATOM 1471 N N . GLU A 1 189 ? -10.317 0.063 3.523 1.00 95.19 189 GLU A N 1
ATOM 1472 C CA . GLU A 1 189 ? -9.909 1.250 4.292 1.00 95.19 189 GLU A CA 1
ATOM 1473 C C . GLU A 1 189 ? -8.418 1.258 4.660 1.00 95.19 189 GLU A C 1
ATOM 1475 O O . GLU A 1 189 ? -7.776 2.304 4.600 1.00 95.19 189 GLU A O 1
ATOM 1480 N N . LEU A 1 190 ? -7.832 0.103 5.006 1.00 95.06 190 LEU A N 1
ATOM 1481 C CA . LEU A 1 190 ? -6.404 0.040 5.333 1.00 95.06 190 LEU A CA 1
ATOM 1482 C C . LEU A 1 190 ? -5.556 0.414 4.117 1.00 95.06 190 LEU A C 1
ATOM 1484 O O . LEU A 1 190 ? -4.581 1.155 4.228 1.00 95.06 190 LEU A O 1
ATOM 1488 N N . PHE A 1 191 ? -5.941 -0.068 2.940 1.00 90.62 191 PHE A N 1
ATOM 1489 C CA . PHE A 1 191 ? -5.237 0.296 1.727 1.00 90.62 191 PHE A CA 1
ATOM 1490 C C . PHE A 1 191 ? -5.496 1.735 1.294 1.00 90.62 191 PHE A C 1
ATOM 1492 O O . PHE A 1 191 ? -4.560 2.380 0.829 1.00 90.62 191 PHE A O 1
ATOM 1499 N N . ASP A 1 192 ? -6.708 2.258 1.473 1.00 89.81 192 ASP A N 1
ATOM 1500 C CA . ASP A 1 192 ? -6.999 3.661 1.183 1.00 89.81 192 ASP A CA 1
ATOM 1501 C C . ASP A 1 192 ? -6.112 4.585 2.025 1.00 89.81 192 ASP A C 1
ATOM 1503 O O . ASP A 1 192 ? -5.516 5.517 1.485 1.00 89.81 192 ASP A O 1
ATOM 1507 N N . GLN A 1 193 ? -5.913 4.282 3.310 1.00 89.38 193 GLN A N 1
ATOM 1508 C CA . GLN A 1 193 ? -4.982 5.033 4.155 1.00 89.38 193 GLN A CA 1
ATOM 1509 C C . GLN A 1 193 ? -3.539 4.919 3.637 1.00 89.38 193 GLN A C 1
ATOM 1511 O O . GLN A 1 193 ? -2.879 5.933 3.401 1.00 89.38 193 GLN A O 1
ATOM 1516 N N . LEU A 1 194 ? -3.050 3.703 3.379 1.00 89.06 194 LEU A N 1
ATOM 1517 C CA . LEU A 1 194 ? -1.666 3.472 2.949 1.00 89.06 194 LEU A CA 1
ATOM 1518 C C . LEU A 1 194 ? -1.338 4.036 1.550 1.00 89.06 194 LEU A C 1
ATOM 1520 O O . LEU A 1 194 ? -0.249 4.567 1.331 1.00 89.06 194 LEU A O 1
ATOM 1524 N N . PHE A 1 195 ? -2.252 3.935 0.586 1.00 82.69 195 PHE A N 1
ATOM 1525 C CA . PHE A 1 195 ? -2.014 4.377 -0.791 1.00 82.69 195 PHE A CA 1
ATOM 1526 C C . PHE A 1 195 ? -2.446 5.814 -1.074 1.00 82.69 195 PHE A C 1
ATOM 1528 O O . PHE A 1 195 ? -1.918 6.385 -2.028 1.00 82.69 195 PHE A O 1
ATOM 1535 N N . ASN A 1 196 ? -3.345 6.414 -0.288 1.00 82.56 196 ASN A N 1
ATOM 1536 C CA . ASN A 1 196 ? -3.737 7.815 -0.485 1.00 82.56 196 ASN A CA 1
ATOM 1537 C C . ASN A 1 196 ? -3.023 8.760 0.482 1.00 82.56 196 ASN A C 1
ATOM 1539 O O . ASN A 1 196 ? -2.579 9.814 0.045 1.00 82.56 196 ASN A O 1
ATOM 1543 N N . ALA A 1 197 ? -2.892 8.400 1.764 1.00 82.12 197 ALA A N 1
ATOM 1544 C CA . ALA A 1 197 ? -2.289 9.285 2.762 1.00 82.12 197 ALA A CA 1
ATOM 1545 C C . ALA A 1 197 ? -0.787 9.022 2.933 1.00 82.12 197 ALA A C 1
ATOM 1547 O O . ALA A 1 197 ? 0.019 9.938 2.850 1.00 82.12 197 ALA A O 1
ATOM 1548 N N . TRP A 1 198 ? -0.364 7.770 3.110 1.00 85.75 198 TRP A N 1
ATOM 1549 C CA . TRP A 1 198 ? 1.064 7.486 3.325 1.00 85.75 198 TRP A CA 1
ATOM 1550 C C . TRP A 1 198 ? 1.904 7.636 2.051 1.00 85.75 198 TRP A C 1
ATOM 1552 O O . TRP A 1 198 ? 3.085 7.969 2.120 1.00 85.75 198 TRP A O 1
ATOM 1562 N N . SER A 1 199 ? 1.299 7.450 0.875 1.00 77.81 199 SER A N 1
ATOM 1563 C CA . SER A 1 199 ? 1.982 7.574 -0.420 1.00 77.81 199 SER A CA 1
ATOM 1564 C C . SER A 1 199 ? 2.398 9.003 -0.791 1.00 77.81 199 SER A C 1
ATOM 1566 O O . SER A 1 199 ? 3.154 9.170 -1.757 1.00 77.81 199 SER A O 1
ATOM 1568 N N . THR A 1 200 ? 1.900 10.009 -0.060 1.00 77.44 200 THR A N 1
ATOM 1569 C CA . THR A 1 200 ? 2.267 11.421 -0.234 1.00 77.44 200 THR A CA 1
ATOM 1570 C C . THR A 1 200 ? 3.523 11.803 0.538 1.00 77.44 200 THR A C 1
ATOM 1572 O O . THR A 1 200 ? 4.043 12.889 0.319 1.00 77.44 200 THR A O 1
ATOM 1575 N N . LEU A 1 201 ? 4.016 10.946 1.437 1.00 78.62 201 LEU A N 1
ATOM 1576 C CA . LEU A 1 201 ? 5.278 11.176 2.133 1.00 78.62 201 LEU A CA 1
ATOM 1577 C C . LEU A 1 201 ? 6.445 10.965 1.157 1.00 78.62 201 LEU A C 1
ATOM 1579 O O . LEU A 1 201 ? 6.589 9.879 0.594 1.00 78.62 201 LEU A O 1
ATOM 1583 N N . ASP A 1 202 ? 7.322 11.960 1.008 1.00 69.56 202 ASP A N 1
ATOM 1584 C CA . ASP A 1 202 ? 8.417 11.942 0.019 1.00 69.56 202 ASP A CA 1
ATOM 1585 C C . ASP A 1 202 ? 9.357 10.734 0.163 1.00 69.56 202 ASP A C 1
ATOM 1587 O O . ASP A 1 202 ? 9.889 10.209 -0.815 1.00 69.56 202 ASP A O 1
ATOM 1591 N N . LYS A 1 203 ? 9.554 10.252 1.396 1.00 73.06 203 LYS A N 1
ATOM 1592 C CA . LYS A 1 203 ? 10.413 9.095 1.699 1.00 73.06 203 LYS A CA 1
ATOM 1593 C C . LYS A 1 203 ? 9.693 7.752 1.536 1.00 73.06 203 LYS A C 1
ATOM 1595 O O . LYS A 1 203 ? 10.339 6.701 1.613 1.00 73.06 203 LYS A O 1
ATOM 1600 N N . PHE A 1 204 ? 8.371 7.753 1.356 1.00 74.81 204 PHE A N 1
ATOM 1601 C CA . PHE A 1 204 ? 7.567 6.538 1.338 1.00 74.81 204 PHE A CA 1
ATOM 1602 C C . PHE A 1 204 ? 7.604 5.864 -0.029 1.00 74.81 204 PHE A C 1
ATOM 1604 O O . PHE A 1 204 ? 7.083 6.341 -1.036 1.00 74.81 204 PHE A O 1
ATOM 1611 N N . GLN A 1 205 ? 8.202 4.677 -0.057 1.00 69.44 205 GLN A N 1
ATOM 1612 C CA . GLN A 1 205 ? 8.349 3.882 -1.270 1.00 69.44 205 GLN A CA 1
ATOM 1613 C C . GLN A 1 205 ? 7.039 3.161 -1.607 1.00 69.44 205 GLN A C 1
ATOM 1615 O O . GLN A 1 205 ? 6.977 1.947 -1.452 1.00 69.44 205 GLN A O 1
ATOM 1620 N N . ARG A 1 206 ? 6.005 3.894 -2.043 1.00 70.44 206 ARG A N 1
ATOM 1621 C CA . ARG A 1 206 ? 4.615 3.451 -2.315 1.00 70.44 206 ARG A CA 1
ATOM 1622 C C . ARG A 1 206 ? 4.383 1.935 -2.241 1.00 70.44 206 ARG A C 1
ATOM 1624 O O . ARG A 1 206 ? 3.959 1.434 -1.209 1.00 70.44 206 ARG A O 1
ATOM 1631 N N . THR A 1 207 ? 4.723 1.174 -3.280 1.00 70.62 207 THR A N 1
ATOM 1632 C CA . THR A 1 207 ? 4.425 -0.270 -3.318 1.00 70.62 207 THR A CA 1
ATOM 1633 C C . THR A 1 207 ? 5.366 -1.114 -2.451 1.00 70.62 207 THR A C 1
ATOM 1635 O O . THR A 1 207 ? 4.927 -2.065 -1.809 1.00 70.62 207 THR A O 1
ATOM 1638 N N . ARG A 1 208 ? 6.667 -0.792 -2.395 1.00 79.75 208 ARG A N 1
ATOM 1639 C CA . ARG A 1 208 ? 7.658 -1.576 -1.628 1.00 79.75 208 ARG A CA 1
ATOM 1640 C C . ARG A 1 208 ? 7.518 -1.367 -0.120 1.00 79.75 208 ARG A C 1
ATOM 1642 O O . ARG A 1 208 ? 7.656 -2.322 0.637 1.00 79.75 208 ARG A O 1
ATOM 1649 N N . GLY A 1 209 ? 7.239 -0.137 0.299 1.00 84.06 209 GLY A N 1
ATOM 1650 C CA . GLY A 1 209 ? 6.965 0.243 1.679 1.00 84.06 209 GLY A CA 1
ATOM 1651 C C . GLY A 1 209 ? 5.696 -0.421 2.193 1.00 84.06 209 GLY A C 1
ATOM 1652 O O . GLY A 1 209 ? 5.753 -1.079 3.227 1.00 84.06 209 GLY A O 1
ATOM 1653 N N . VAL A 1 210 ? 4.600 -0.363 1.423 1.00 88.31 210 VAL A N 1
ATOM 1654 C CA . VAL A 1 210 ? 3.355 -1.074 1.762 1.00 88.31 210 VAL A CA 1
ATOM 1655 C C . VAL A 1 210 ? 3.577 -2.579 1.860 1.00 88.31 210 VAL A C 1
ATOM 1657 O O . VAL A 1 210 ? 3.165 -3.180 2.845 1.00 88.31 210 VAL A O 1
ATOM 1660 N N . LEU A 1 211 ? 4.259 -3.200 0.891 1.00 89.31 211 LEU A N 1
ATOM 1661 C CA . LEU A 1 211 ? 4.533 -4.641 0.933 1.00 89.31 211 LEU A CA 1
ATOM 1662 C C . LEU A 1 211 ? 5.337 -5.047 2.173 1.00 89.31 211 LEU A C 1
ATOM 1664 O O . LEU A 1 211 ? 5.008 -6.050 2.798 1.00 89.31 211 LEU A O 1
ATOM 1668 N N . ARG A 1 212 ? 6.371 -4.277 2.535 1.00 90.81 212 ARG A N 1
ATOM 1669 C CA . ARG A 1 212 ? 7.176 -4.543 3.735 1.00 90.81 212 ARG A CA 1
ATOM 1670 C C . ARG A 1 212 ? 6.362 -4.395 5.013 1.00 90.81 212 ARG A C 1
ATOM 1672 O O . ARG A 1 212 ? 6.385 -5.299 5.840 1.00 90.81 212 ARG A O 1
ATOM 1679 N N . LEU A 1 213 ? 5.630 -3.290 5.147 1.00 93.00 213 LEU A N 1
ATOM 1680 C CA . LEU A 1 213 ? 4.769 -3.043 6.299 1.00 93.00 213 LEU A CA 1
ATOM 1681 C C . LEU A 1 213 ? 3.729 -4.157 6.446 1.00 93.00 213 LEU A C 1
ATOM 1683 O O . LEU A 1 213 ? 3.626 -4.765 7.505 1.00 93.00 213 LEU A O 1
ATOM 1687 N N . MET A 1 214 ? 3.001 -4.466 5.373 1.00 94.75 214 MET A N 1
ATOM 1688 C CA . MET A 1 214 ? 1.953 -5.483 5.396 1.00 94.75 214 MET A CA 1
ATOM 1689 C C . MET A 1 214 ? 2.507 -6.882 5.658 1.00 94.75 214 MET A C 1
ATOM 1691 O O . MET A 1 214 ? 1.858 -7.647 6.361 1.00 94.75 214 MET A O 1
ATOM 1695 N N . ALA A 1 215 ? 3.702 -7.220 5.162 1.00 95.19 215 ALA A N 1
ATOM 1696 C CA . ALA A 1 215 ? 4.352 -8.483 5.504 1.00 95.19 215 ALA A CA 1
ATOM 1697 C C . ALA A 1 215 ? 4.618 -8.592 7.016 1.00 95.19 215 ALA A C 1
ATOM 1699 O O . ALA A 1 215 ? 4.272 -9.610 7.612 1.00 95.19 215 ALA A O 1
ATOM 1700 N N . SER A 1 216 ? 5.154 -7.537 7.643 1.00 96.62 216 SER A N 1
ATOM 1701 C CA . SER A 1 216 ? 5.354 -7.488 9.099 1.00 96.62 216 SER A CA 1
ATOM 1702 C C . SER A 1 216 ? 4.031 -7.576 9.865 1.00 96.62 216 SER A C 1
ATOM 1704 O O . SER A 1 216 ? 3.931 -8.333 10.824 1.00 96.62 216 SER A O 1
ATOM 1706 N N . VAL A 1 217 ? 2.997 -6.850 9.424 1.00 97.31 217 VAL A N 1
ATOM 1707 C CA . VAL A 1 217 ? 1.662 -6.876 10.048 1.00 97.31 217 VAL A CA 1
ATOM 1708 C C . VAL A 1 217 ? 1.045 -8.270 9.975 1.00 97.31 217 VAL A C 1
ATOM 1710 O O . VAL A 1 217 ? 0.587 -8.784 10.987 1.00 97.31 217 VAL A O 1
ATOM 1713 N N . ILE A 1 218 ? 1.043 -8.897 8.797 1.00 96.38 218 ILE A N 1
ATOM 1714 C CA . ILE A 1 218 ? 0.470 -10.236 8.606 1.00 96.38 218 ILE A CA 1
ATOM 1715 C C . ILE A 1 218 ? 1.222 -11.265 9.445 1.00 96.38 218 ILE A C 1
ATOM 1717 O O . ILE A 1 218 ? 0.588 -12.119 10.055 1.00 96.38 218 ILE A O 1
ATOM 1721 N N . HIS A 1 219 ? 2.553 -11.176 9.494 1.00 96.94 219 HIS A N 1
ATOM 1722 C CA . HIS A 1 219 ? 3.366 -12.061 10.319 1.00 96.94 219 HIS A CA 1
ATOM 1723 C C . HIS A 1 219 ? 3.002 -11.942 11.805 1.00 96.94 219 HIS A C 1
ATOM 1725 O O . HIS A 1 219 ? 2.686 -12.952 12.425 1.00 96.94 219 HIS A O 1
ATOM 1731 N N . GLU A 1 220 ? 2.944 -10.721 12.345 1.00 97.75 220 GLU A N 1
ATOM 1732 C CA . GLU A 1 220 ? 2.556 -10.474 13.740 1.00 97.75 220 GLU A CA 1
ATOM 1733 C C . GLU A 1 220 ? 1.133 -10.953 14.051 1.00 97.75 220 GLU A C 1
ATOM 1735 O O . GLU A 1 220 ? 0.894 -11.562 15.091 1.00 97.75 220 GLU A O 1
ATOM 1740 N N . LEU A 1 221 ? 0.173 -10.702 13.155 1.00 96.94 221 LEU A N 1
ATOM 1741 C CA . LEU A 1 221 ? -1.208 -11.166 13.323 1.00 96.94 221 LEU A CA 1
ATOM 1742 C C . LEU A 1 221 ? -1.302 -12.694 13.302 1.00 96.94 221 LEU A C 1
ATOM 1744 O O . LEU A 1 221 ? -2.047 -13.278 14.087 1.00 96.94 221 LEU A O 1
ATOM 1748 N N . TRP A 1 222 ? -0.528 -13.340 12.431 1.00 95.94 222 TRP A N 1
ATOM 1749 C CA . TRP A 1 222 ? -0.477 -14.793 12.329 1.00 95.94 222 TRP A CA 1
ATOM 1750 C C . TRP A 1 222 ? 0.159 -15.435 13.566 1.00 95.94 222 TRP A C 1
ATOM 1752 O O . TRP A 1 222 ? -0.405 -16.383 14.107 1.00 95.94 222 TRP A O 1
ATOM 1762 N N . GLU A 1 223 ? 1.278 -14.899 14.068 1.00 97.19 223 GLU A N 1
ATOM 1763 C CA . GLU A 1 223 ? 1.918 -15.401 15.295 1.00 97.19 223 GLU A CA 1
ATOM 1764 C C . GLU A 1 223 ? 1.024 -15.251 16.533 1.00 97.19 223 GLU A C 1
ATOM 1766 O O . GLU A 1 223 ? 1.069 -16.081 17.441 1.00 97.19 223 GLU A O 1
ATOM 1771 N N . ARG A 1 224 ? 0.183 -14.211 16.564 1.00 95.62 224 ARG A N 1
ATOM 1772 C CA . ARG A 1 224 ? -0.772 -13.951 17.652 1.00 95.62 224 ARG A CA 1
ATOM 1773 C C . ARG A 1 224 ? -2.077 -14.737 17.530 1.00 95.62 224 ARG A C 1
ATOM 1775 O O . ARG A 1 224 ? -2.930 -14.598 18.404 1.00 95.62 224 ARG A O 1
ATOM 1782 N N . ASP A 1 225 ? -2.230 -15.536 16.474 1.00 95.62 225 ASP A N 1
ATOM 1783 C CA . ASP A 1 225 ? -3.461 -16.259 16.149 1.00 95.62 225 ASP A CA 1
ATOM 1784 C C . ASP A 1 225 ? -4.696 -15.332 16.113 1.00 95.62 225 ASP A C 1
ATOM 1786 O O . ASP A 1 225 ? -5.762 -15.656 16.646 1.00 95.62 225 ASP A O 1
ATOM 1790 N N . ASP A 1 226 ? -4.536 -14.144 15.512 1.00 94.50 226 ASP A N 1
ATOM 1791 C CA . ASP A 1 226 ? -5.602 -13.144 15.426 1.00 94.50 226 ASP A CA 1
ATOM 1792 C C . ASP A 1 226 ? -6.843 -13.712 14.717 1.00 94.50 226 ASP A C 1
ATOM 1794 O O . ASP A 1 226 ? -6.761 -14.374 13.679 1.00 94.50 226 ASP A O 1
ATOM 1798 N N . LYS A 1 227 ? -8.016 -13.462 15.309 1.00 90.31 227 LYS A N 1
ATOM 1799 C CA . LYS A 1 227 ? -9.312 -13.987 14.847 1.00 90.31 227 LYS A CA 1
ATOM 1800 C C . LYS A 1 227 ? -10.177 -12.931 14.161 1.00 90.31 227 LYS A C 1
ATOM 1802 O O . LYS A 1 227 ? -11.384 -13.133 14.026 1.00 90.31 227 LYS A O 1
ATOM 1807 N N . GLY A 1 228 ? -9.594 -11.796 13.777 1.00 90.75 228 GLY A N 1
ATOM 1808 C CA . GLY A 1 228 ? -10.293 -10.746 13.052 1.00 90.75 228 GLY A CA 1
ATOM 1809 C C . GLY A 1 228 ? -10.890 -11.266 11.746 1.00 90.75 228 GLY A C 1
ATOM 1810 O O . GLY A 1 228 ? -10.310 -12.112 11.065 1.00 90.75 228 GLY A O 1
ATOM 1811 N N . LEU A 1 229 ? -12.067 -10.752 11.379 1.00 94.12 229 LEU A N 1
ATOM 1812 C CA . LEU A 1 229 ? -12.729 -11.141 10.129 1.00 94.12 229 LEU A CA 1
ATOM 1813 C C . LEU A 1 229 ? -11.971 -10.630 8.895 1.00 94.12 229 LEU A C 1
ATOM 1815 O O . LEU A 1 229 ? -11.989 -11.263 7.839 1.00 94.12 229 LEU A O 1
ATOM 1819 N N . LEU A 1 230 ? -11.334 -9.465 9.040 1.00 96.31 230 LEU A N 1
ATOM 1820 C CA . LEU A 1 230 ? -10.509 -8.793 8.045 1.00 96.31 230 LEU A CA 1
ATOM 1821 C C . LEU A 1 230 ? -9.332 -8.107 8.737 1.00 96.31 230 LEU A C 1
ATOM 1823 O O . LEU A 1 230 ? -9.438 -7.667 9.883 1.00 96.31 230 LEU A O 1
ATOM 1827 N N . ILE A 1 231 ? -8.239 -7.923 8.000 1.00 97.12 231 ILE A N 1
ATOM 1828 C CA . ILE A 1 231 ? -7.137 -7.057 8.423 1.00 97.12 231 ILE A CA 1
ATOM 1829 C C . ILE A 1 231 ? -7.589 -5.606 8.231 1.00 97.12 231 ILE A C 1
ATOM 1831 O O . ILE A 1 231 ? -7.530 -5.054 7.130 1.00 97.12 231 ILE A O 1
ATOM 1835 N N . MET A 1 232 ? -8.105 -5.022 9.308 1.00 97.00 232 MET A N 1
ATOM 1836 C CA . MET A 1 232 ? -8.567 -3.634 9.385 1.00 97.00 232 MET A CA 1
ATOM 1837 C C . MET A 1 232 ? -7.434 -2.680 9.797 1.00 97.00 232 MET A C 1
ATOM 1839 O O . MET A 1 232 ? -6.452 -3.140 10.385 1.00 97.00 232 MET A O 1
ATOM 1843 N N . PRO A 1 233 ? -7.568 -1.354 9.584 1.00 97.19 233 PRO A N 1
ATOM 1844 C CA . PRO A 1 233 ? -6.655 -0.367 10.170 1.00 97.19 233 PRO A CA 1
ATOM 1845 C C . PRO A 1 233 ? -6.404 -0.590 11.665 1.00 97.19 233 PRO A C 1
ATOM 1847 O O . PRO A 1 233 ? -5.261 -0.624 12.111 1.00 97.19 233 PRO A O 1
ATOM 1850 N N . SER A 1 234 ? -7.459 -0.860 12.435 1.00 97.00 234 SER A N 1
ATOM 1851 C CA . SER A 1 234 ? -7.348 -1.127 13.870 1.00 97.00 234 SER A CA 1
ATOM 1852 C C . SER A 1 234 ? -6.599 -2.412 14.242 1.00 97.00 234 SER A C 1
ATOM 1854 O O . SER A 1 234 ? -6.211 -2.582 15.401 1.00 97.00 234 SER A O 1
ATOM 1856 N N . ALA A 1 235 ? -6.452 -3.351 13.302 1.00 96.31 235 ALA A N 1
ATOM 1857 C CA . ALA A 1 235 ? -5.773 -4.623 13.532 1.00 96.31 235 ALA A CA 1
ATOM 1858 C C . ALA A 1 235 ? -4.247 -4.481 13.460 1.00 96.31 235 ALA A C 1
ATOM 1860 O O . ALA A 1 235 ? -3.542 -5.317 14.013 1.00 96.31 235 ALA A O 1
ATOM 1861 N N . VAL A 1 236 ? -3.729 -3.422 12.830 1.00 97.38 236 VAL A N 1
ATOM 1862 C CA . VAL A 1 236 ? -2.285 -3.184 12.710 1.00 97.38 236 VAL A CA 1
ATOM 1863 C C . VAL A 1 236 ? -1.653 -3.118 14.111 1.00 97.38 236 VAL A C 1
ATOM 1865 O O . VAL A 1 236 ? -2.023 -2.239 14.891 1.00 97.38 236 VAL A O 1
ATOM 1868 N N . PRO A 1 237 ? -0.722 -4.028 14.463 1.00 96.06 237 PRO A N 1
ATOM 1869 C CA . PRO A 1 237 ? -0.098 -4.048 15.781 1.00 96.06 237 PRO A CA 1
ATOM 1870 C C . PRO A 1 237 ? 1.055 -3.039 15.819 1.00 96.06 237 PRO A C 1
ATOM 1872 O O . PRO A 1 237 ? 2.217 -3.395 15.629 1.00 96.06 237 PRO A O 1
ATOM 1875 N N . ILE A 1 238 ? 0.727 -1.759 16.003 1.00 96.44 238 ILE A N 1
ATOM 1876 C CA . ILE A 1 238 ? 1.676 -0.635 15.940 1.00 96.44 238 ILE A CA 1
ATOM 1877 C C . ILE A 1 238 ? 2.726 -0.737 17.054 1.00 96.44 238 ILE A C 1
ATOM 1879 O O . ILE A 1 238 ? 3.839 -0.244 16.899 1.00 96.44 238 ILE A O 1
ATOM 1883 N N . GLU A 1 239 ? 2.408 -1.404 18.160 1.00 95.12 239 GLU A N 1
ATOM 1884 C CA . GLU A 1 239 ? 3.339 -1.669 19.255 1.00 95.12 239 GLU A CA 1
ATOM 1885 C C . GLU A 1 239 ? 4.424 -2.696 18.916 1.00 95.12 239 GLU A C 1
ATOM 1887 O O . GLU A 1 239 ? 5.431 -2.779 19.617 1.00 95.12 239 GLU A O 1
ATOM 1892 N N . ALA A 1 240 ? 4.221 -3.515 17.881 1.00 96.44 240 ALA A N 1
ATOM 1893 C CA . ALA A 1 240 ? 5.208 -4.502 17.474 1.00 96.44 240 ALA A CA 1
ATOM 1894 C C . ALA A 1 240 ? 6.406 -3.802 16.828 1.00 96.44 240 ALA A C 1
ATOM 1896 O O . ALA A 1 240 ? 6.248 -3.096 15.832 1.00 96.44 240 ALA A O 1
ATOM 1897 N N . ASN A 1 241 ? 7.618 -4.043 17.337 1.00 94.81 241 ASN A N 1
ATOM 1898 C CA . ASN A 1 241 ? 8.837 -3.396 16.837 1.00 94.81 241 ASN A CA 1
ATOM 1899 C C . ASN A 1 241 ? 8.999 -3.458 15.301 1.00 94.81 241 ASN A C 1
ATOM 1901 O O . ASN A 1 241 ? 9.318 -2.422 14.712 1.00 94.81 241 ASN A O 1
ATOM 1905 N N . PRO A 1 242 ? 8.755 -4.597 14.610 1.00 95.50 242 PRO A N 1
ATOM 1906 C CA . PRO A 1 242 ? 8.872 -4.651 13.151 1.00 95.50 242 PRO A CA 1
ATOM 1907 C C . PRO A 1 242 ? 7.874 -3.738 12.426 1.00 95.50 242 PRO A C 1
ATOM 1909 O O . PRO A 1 242 ? 8.201 -3.161 11.391 1.00 95.50 242 PRO A O 1
ATOM 1912 N N . VAL A 1 243 ? 6.663 -3.591 12.967 1.00 95.94 243 VAL A N 1
ATOM 1913 C CA . VAL A 1 243 ? 5.598 -2.753 12.400 1.00 95.94 243 VAL A CA 1
ATOM 1914 C C . VAL A 1 243 ? 5.852 -1.282 12.719 1.00 95.94 243 VAL A C 1
ATOM 1916 O O . VAL A 1 243 ? 5.830 -0.447 11.814 1.00 95.94 243 VAL A O 1
ATOM 1919 N N . GLN A 1 244 ? 6.183 -0.963 13.973 1.00 94.62 244 GLN A N 1
ATOM 1920 C CA . GLN A 1 244 ? 6.530 0.388 14.408 1.00 94.62 244 GLN A CA 1
ATOM 1921 C C . GLN A 1 244 ? 7.699 0.953 13.598 1.00 94.62 244 GLN A C 1
ATOM 1923 O O . GLN A 1 244 ? 7.653 2.100 13.151 1.00 94.62 244 GLN A O 1
ATOM 1928 N N . PHE A 1 245 ? 8.735 0.144 13.365 1.00 92.44 245 PHE A N 1
ATOM 1929 C CA . PHE A 1 245 ? 9.888 0.540 12.565 1.00 92.44 245 PHE A CA 1
ATOM 1930 C C . PHE A 1 245 ? 9.498 0.858 11.117 1.00 92.44 245 PHE A C 1
ATOM 1932 O O . PHE A 1 245 ? 9.937 1.871 10.571 1.00 92.44 245 PHE A O 1
ATOM 1939 N N . GLU A 1 246 ? 8.658 0.026 10.489 1.00 91.62 246 GLU A N 1
ATOM 1940 C CA . GLU A 1 246 ? 8.200 0.279 9.120 1.00 91.62 246 GLU A CA 1
ATOM 1941 C C . GLU A 1 246 ? 7.304 1.518 9.014 1.00 91.62 246 GLU A C 1
ATOM 1943 O O . GLU A 1 246 ? 7.373 2.207 8.003 1.00 91.62 246 GLU A O 1
ATOM 1948 N N . LEU A 1 247 ? 6.510 1.841 10.036 1.00 91.19 247 LEU A N 1
ATOM 1949 C CA . LEU A 1 247 ? 5.690 3.058 10.053 1.00 91.19 247 LEU A CA 1
ATOM 1950 C C . LEU A 1 247 ? 6.541 4.315 10.294 1.00 91.19 247 LEU A C 1
ATOM 1952 O O . LEU A 1 247 ? 6.467 5.283 9.541 1.00 91.19 247 LEU A O 1
ATOM 1956 N N . THR A 1 248 ? 7.387 4.307 11.323 1.00 90.44 248 THR A N 1
ATOM 1957 C CA . THR A 1 248 ? 8.078 5.519 11.799 1.00 90.44 248 THR A CA 1
ATOM 1958 C C . THR A 1 248 ? 9.240 5.961 10.912 1.00 90.44 248 THR A C 1
ATOM 1960 O O . THR A 1 248 ? 9.487 7.156 10.802 1.00 90.44 248 THR A O 1
ATOM 1963 N N . ARG A 1 249 ? 9.911 5.047 10.196 1.00 86.50 249 ARG A N 1
ATOM 1964 C CA . ARG A 1 249 ? 11.044 5.371 9.296 1.00 86.50 249 ARG A CA 1
ATOM 1965 C C . ARG A 1 249 ? 10.725 6.362 8.169 1.00 86.50 249 ARG A C 1
ATOM 1967 O O . ARG A 1 249 ? 11.649 6.883 7.545 1.00 86.50 249 ARG A O 1
ATOM 1974 N N . TYR A 1 250 ? 9.446 6.549 7.843 1.00 82.25 250 TYR A N 1
ATOM 1975 C CA . TYR A 1 250 ? 8.997 7.457 6.785 1.00 82.25 250 TYR A CA 1
ATOM 1976 C C . TYR A 1 250 ? 8.494 8.797 7.321 1.00 82.25 250 TYR A C 1
ATOM 1978 O O . TYR A 1 250 ? 8.353 9.736 6.542 1.00 82.25 250 TYR A O 1
ATOM 1986 N N . LEU A 1 251 ? 8.228 8.881 8.624 1.00 83.81 251 LEU A N 1
ATOM 1987 C CA . LEU A 1 251 ? 7.741 10.086 9.278 1.00 83.81 251 LEU A CA 1
ATOM 1988 C C . LEU A 1 251 ? 8.933 10.972 9.661 1.00 83.81 251 LEU A C 1
ATOM 1990 O O . LEU A 1 251 ? 9.998 10.477 10.026 1.00 83.81 251 LEU A O 1
ATOM 1994 N N . GLU A 1 252 ? 8.778 12.289 9.533 1.00 76.69 252 GLU A N 1
ATOM 1995 C CA . GLU A 1 252 ? 9.863 13.238 9.824 1.00 76.69 252 GLU A CA 1
ATOM 1996 C C . GLU A 1 252 ? 10.079 13.444 11.325 1.00 76.69 252 GLU A C 1
ATOM 1998 O O . GLU A 1 252 ? 11.212 13.613 11.775 1.00 76.69 252 GLU A O 1
ATOM 2003 N N . GLU A 1 253 ? 8.994 13.406 12.098 1.00 78.88 253 GLU A N 1
ATOM 2004 C CA . GLU A 1 253 ? 9.017 13.591 13.546 1.00 78.88 253 GLU A CA 1
ATOM 2005 C C . GLU A 1 253 ? 9.247 12.276 14.301 1.00 78.88 253 GLU A C 1
ATOM 2007 O O . GLU A 1 253 ? 8.973 11.177 13.811 1.00 78.88 253 GLU A O 1
ATOM 2012 N N . ASN A 1 254 ? 9.725 12.379 15.543 1.00 85.69 254 ASN A N 1
ATOM 2013 C CA . ASN A 1 254 ? 9.853 11.220 16.418 1.00 85.69 254 ASN A CA 1
ATOM 2014 C C . ASN A 1 254 ? 8.479 10.816 16.979 1.00 85.69 254 ASN A C 1
ATOM 2016 O O . ASN A 1 254 ? 8.066 11.293 18.033 1.00 85.69 254 ASN A O 1
ATOM 2020 N N . TRP A 1 255 ? 7.791 9.913 16.280 1.00 90.12 255 TRP A N 1
ATOM 2021 C CA . TRP A 1 255 ? 6.467 9.410 16.669 1.00 90.12 255 TRP A CA 1
ATOM 2022 C C . TRP A 1 255 ? 6.489 8.338 17.765 1.00 90.12 255 TRP A C 1
ATOM 2024 O O . TRP A 1 255 ? 5.436 8.019 18.312 1.00 90.12 255 TRP A O 1
ATOM 2034 N N . VAL A 1 256 ? 7.655 7.789 18.122 1.00 92.12 256 VAL A N 1
ATOM 2035 C CA . VAL A 1 256 ? 7.752 6.698 19.110 1.00 92.12 256 VAL A CA 1
ATOM 2036 C C . VAL A 1 256 ? 7.125 7.076 20.464 1.00 92.12 256 VAL A C 1
ATOM 2038 O O . VAL A 1 256 ? 6.276 6.318 20.931 1.00 92.12 256 VAL A O 1
ATOM 2041 N N . PRO A 1 257 ? 7.408 8.252 21.068 1.00 92.94 257 PRO A N 1
ATOM 2042 C CA . PRO A 1 257 ? 6.789 8.638 22.340 1.00 92.94 257 PRO A CA 1
ATOM 2043 C C . PRO A 1 257 ? 5.266 8.798 22.252 1.00 92.94 257 PRO A C 1
ATOM 2045 O O . PRO A 1 257 ? 4.551 8.473 23.200 1.00 92.94 257 PRO A O 1
ATOM 2048 N N . VAL A 1 258 ? 4.759 9.274 21.109 1.00 93.06 258 VAL A N 1
ATOM 2049 C CA . VAL A 1 258 ? 3.315 9.406 20.857 1.00 93.06 258 VAL A CA 1
ATOM 2050 C C . VAL A 1 258 ? 2.671 8.025 20.794 1.00 93.06 258 VAL A C 1
ATOM 2052 O O . VAL A 1 258 ? 1.650 7.788 21.437 1.00 93.06 258 VAL A O 1
ATOM 2055 N N . ILE A 1 259 ? 3.300 7.088 20.079 1.00 94.88 259 ILE A N 1
ATOM 2056 C CA . ILE A 1 259 ? 2.820 5.710 19.972 1.00 94.88 259 ILE A CA 1
ATOM 2057 C C . ILE A 1 259 ? 2.790 5.035 21.346 1.00 94.88 259 ILE A C 1
ATOM 2059 O O . ILE A 1 259 ? 1.793 4.405 21.704 1.00 94.88 259 ILE A O 1
ATOM 2063 N N . GLU A 1 260 ? 3.856 5.180 22.132 1.00 94.38 260 GLU A N 1
ATOM 2064 C CA . GLU A 1 260 ? 3.960 4.563 23.455 1.00 94.38 260 GLU A CA 1
ATOM 2065 C C . GLU A 1 260 ? 2.919 5.096 24.445 1.00 94.38 260 GLU A C 1
ATOM 2067 O O . GLU A 1 260 ? 2.384 4.328 25.250 1.00 94.38 260 GLU A O 1
ATOM 2072 N N . LYS A 1 261 ? 2.622 6.399 24.387 1.00 95.00 261 LYS A N 1
ATOM 2073 C CA . LYS A 1 261 ? 1.739 7.059 25.351 1.00 95.00 261 LYS A CA 1
ATOM 2074 C C . LYS A 1 261 ? 0.268 7.029 24.943 1.00 95.00 261 LYS A C 1
ATOM 2076 O O . LYS A 1 261 ? -0.573 6.673 25.765 1.00 95.00 261 LYS A O 1
ATOM 2081 N N . ASP A 1 262 ? -0.039 7.370 23.696 1.00 95.19 262 ASP A N 1
ATOM 2082 C CA . ASP A 1 262 ? -1.409 7.679 23.277 1.00 95.19 262 ASP A CA 1
ATOM 2083 C C . ASP A 1 262 ? -1.976 6.697 22.242 1.00 95.19 262 ASP A C 1
ATOM 2085 O O . ASP A 1 262 ? -3.190 6.672 22.071 1.00 95.19 262 ASP A O 1
ATOM 2089 N N . VAL A 1 263 ? -1.163 5.844 21.600 1.00 95.75 263 VAL A N 1
ATOM 2090 C CA . VAL A 1 263 ? -1.651 4.938 20.537 1.00 95.75 263 VAL A CA 1
ATOM 2091 C C . VAL A 1 263 ? -1.717 3.478 20.975 1.00 95.75 263 VAL A C 1
ATOM 2093 O O . VAL A 1 263 ? -2.793 2.885 20.987 1.00 95.75 263 VAL A O 1
ATOM 2096 N N . ASP A 1 264 ? -0.570 2.867 21.275 1.00 94.88 264 ASP A N 1
ATOM 2097 C CA . ASP A 1 264 ? -0.478 1.404 21.309 1.00 94.88 264 ASP A CA 1
ATOM 2098 C C . ASP A 1 264 ? 0.537 0.826 22.304 1.00 94.88 264 ASP A C 1
ATOM 2100 O O . ASP A 1 264 ? 0.675 -0.390 22.424 1.00 94.88 264 ASP A O 1
ATOM 2104 N N . GLY A 1 265 ? 1.253 1.669 23.049 1.00 93.94 265 GLY A N 1
ATOM 2105 C CA . GLY A 1 265 ? 2.246 1.202 24.015 1.00 93.94 265 GLY A CA 1
ATOM 2106 C C . GLY A 1 265 ? 1.681 0.351 25.168 1.00 93.94 265 GLY A C 1
ATOM 2107 O O . GLY A 1 265 ? 0.482 0.389 25.470 1.00 93.94 265 GLY A O 1
ATOM 2108 N N . PRO A 1 266 ? 2.555 -0.373 25.895 1.00 91.94 266 PRO A N 1
ATOM 2109 C CA . PRO A 1 266 ? 2.170 -1.299 26.971 1.00 91.94 266 PRO A CA 1
ATOM 2110 C C . PRO A 1 266 ? 1.538 -0.621 28.198 1.00 91.94 266 PRO A C 1
ATOM 2112 O O . PRO A 1 266 ? 0.932 -1.294 29.035 1.00 91.94 266 PRO A O 1
ATOM 2115 N N . GLN A 1 267 ? 1.691 0.700 28.320 1.00 93.31 267 GLN A N 1
ATOM 2116 C CA . GLN A 1 267 ? 1.074 1.543 29.350 1.00 93.31 267 GLN A CA 1
ATOM 2117 C C . GLN A 1 267 ? 0.295 2.711 28.732 1.00 93.31 267 GLN A C 1
ATOM 2119 O O . GLN A 1 267 ? 0.062 3.716 29.401 1.00 93.31 267 GLN A O 1
ATOM 2124 N N . SER A 1 268 ? -0.088 2.590 27.461 1.00 96.62 268 SER A N 1
ATOM 2125 C CA . SER A 1 268 ? -0.761 3.658 26.730 1.00 96.62 268 SER A CA 1
ATOM 2126 C C . SER A 1 268 ? -2.149 3.965 27.296 1.00 96.62 268 SER A C 1
ATOM 2128 O O . SER A 1 268 ? -2.828 3.091 27.850 1.00 96.62 268 SER A O 1
ATOM 2130 N N . LEU A 1 269 ? -2.592 5.212 27.136 1.00 97.00 269 LEU A N 1
ATOM 2131 C CA . LEU A 1 269 ? -3.921 5.664 27.541 1.00 97.00 269 LEU A CA 1
ATOM 2132 C C . LEU A 1 269 ? -5.053 4.774 26.983 1.00 97.00 269 LEU A C 1
ATOM 2134 O O . LEU A 1 269 ? -5.928 4.412 27.773 1.00 97.00 269 LEU A O 1
ATOM 2138 N N . PRO A 1 270 ? -5.065 4.368 25.695 1.00 97.31 270 PRO A N 1
ATOM 2139 C CA . PRO A 1 270 ? -6.120 3.504 25.169 1.00 97.31 270 PRO A CA 1
ATOM 2140 C C . PRO A 1 270 ? -6.206 2.162 25.899 1.00 97.31 270 PRO A C 1
ATOM 2142 O O . PRO A 1 270 ? -7.294 1.729 26.274 1.00 97.31 270 PRO A O 1
ATOM 2145 N N . LEU A 1 271 ? -5.059 1.538 26.186 1.00 96.62 271 LEU A N 1
ATOM 2146 C CA . LEU A 1 271 ? -5.012 0.277 26.923 1.00 96.62 271 LEU A CA 1
ATOM 2147 C C . LEU A 1 271 ? -5.491 0.438 28.374 1.00 96.62 271 LEU A C 1
ATOM 2149 O O . LEU A 1 271 ? -6.151 -0.453 28.908 1.00 96.62 271 LEU A O 1
ATOM 2153 N N . GLN A 1 272 ? -5.174 1.563 29.021 1.00 96.81 272 GLN A N 1
ATOM 2154 C CA . GLN A 1 272 ? -5.688 1.871 30.358 1.00 96.81 272 GLN A CA 1
ATOM 2155 C C . GLN A 1 272 ? -7.213 2.042 30.339 1.00 96.81 272 GLN A C 1
ATOM 2157 O O . GLN A 1 272 ? -7.898 1.426 31.151 1.00 96.81 272 GLN A O 1
ATOM 2162 N N . GLN A 1 273 ? -7.758 2.792 29.375 1.00 96.31 273 GLN A N 1
ATOM 2163 C CA . GLN A 1 273 ? -9.207 2.983 29.228 1.00 96.31 273 GLN A CA 1
ATOM 2164 C C . GLN A 1 273 ? -9.951 1.664 28.991 1.00 96.31 273 GLN A C 1
ATOM 2166 O O . GLN A 1 273 ? -10.993 1.428 29.605 1.00 96.31 273 GLN A O 1
ATOM 2171 N N . ASP A 1 274 ? -9.401 0.793 28.143 1.00 97.31 274 ASP A N 1
ATOM 2172 C CA . ASP A 1 274 ? -9.961 -0.532 27.875 1.00 97.31 274 ASP A CA 1
ATOM 2173 C C . ASP A 1 274 ? -9.937 -1.429 29.130 1.00 97.31 274 ASP A C 1
ATOM 2175 O O . ASP A 1 274 ? -10.875 -2.190 29.363 1.00 97.31 274 ASP A O 1
ATOM 2179 N N . ARG A 1 275 ? -8.907 -1.322 29.984 1.00 96.69 275 ARG A N 1
ATOM 2180 C CA . ARG A 1 275 ? -8.828 -2.056 31.265 1.00 96.69 275 ARG A CA 1
ATOM 2181 C C . ARG A 1 275 ? -9.789 -1.517 32.326 1.00 96.69 275 ARG A C 1
ATOM 2183 O O . ARG A 1 275 ? -10.345 -2.298 33.093 1.00 96.69 275 ARG A O 1
ATOM 2190 N N . GLU A 1 276 ? -9.961 -0.200 32.389 1.00 96.25 276 GLU A N 1
ATOM 2191 C CA . GLU A 1 276 ? -10.817 0.476 33.372 1.00 96.25 276 GLU A CA 1
ATOM 2192 C C . GLU A 1 276 ? -12.313 0.316 33.059 1.00 96.25 276 GLU A C 1
ATOM 2194 O O . GLU A 1 276 ? -13.140 0.350 33.972 1.00 96.25 276 GLU A O 1
ATOM 2199 N N . ASN A 1 277 ? -12.679 0.138 31.784 1.00 96.12 277 ASN A N 1
ATOM 2200 C CA . ASN A 1 277 ? -14.067 0.036 31.344 1.00 96.12 277 ASN A CA 1
ATOM 2201 C C . ASN A 1 277 ? -14.344 -1.303 30.631 1.00 96.12 277 ASN A C 1
ATOM 2203 O O . ASN A 1 277 ? -14.014 -1.441 29.451 1.00 96.12 277 ASN A O 1
ATOM 2207 N N . PRO A 1 278 ? -15.044 -2.256 31.279 1.00 95.50 278 PRO A N 1
ATOM 2208 C CA . PRO A 1 278 ? -15.337 -3.569 30.700 1.00 95.50 278 PRO A CA 1
ATOM 2209 C C . PRO A 1 278 ? -16.059 -3.535 29.345 1.00 95.50 278 PRO A C 1
ATOM 2211 O O . PRO A 1 278 ? -15.843 -4.420 28.517 1.00 95.50 278 PRO A O 1
ATOM 2214 N N . ASN A 1 279 ? -16.893 -2.518 29.089 1.00 95.25 279 ASN A N 1
ATOM 2215 C CA . ASN A 1 279 ? -17.598 -2.390 27.810 1.00 95.25 279 ASN A CA 1
ATOM 2216 C C . ASN A 1 279 ? -16.643 -2.042 26.660 1.00 95.25 279 ASN A C 1
ATOM 2218 O O . ASN A 1 279 ? -16.844 -2.528 25.550 1.00 95.25 279 ASN A O 1
ATOM 2222 N N . LEU A 1 280 ? -15.612 -1.230 26.924 1.00 96.38 280 LEU A N 1
ATOM 2223 C CA . LEU A 1 280 ? -14.566 -0.911 25.947 1.00 96.38 280 LEU A CA 1
ATOM 2224 C C . LEU A 1 280 ? -13.587 -2.085 25.817 1.00 96.38 280 LEU A C 1
ATOM 2226 O O . LEU A 1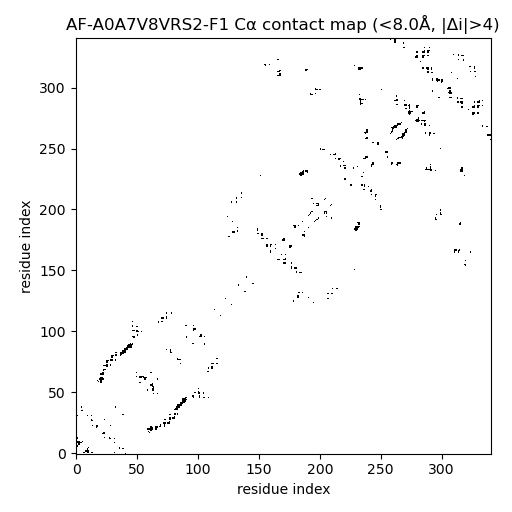 280 ? -13.320 -2.561 24.712 1.00 96.38 280 LEU A O 1
ATOM 2230 N N . GLY A 1 281 ? -13.147 -2.623 26.960 1.00 95.88 281 GLY A N 1
ATOM 2231 C CA . GLY A 1 281 ? -12.199 -3.730 27.048 1.00 95.88 281 GLY A CA 1
ATOM 2232 C C . GLY A 1 281 ? -12.649 -4.996 26.330 1.00 95.88 281 GLY A C 1
ATOM 2233 O O . GLY A 1 281 ? -11.816 -5.670 25.727 1.00 95.88 281 GLY A O 1
ATOM 2234 N N . ARG A 1 282 ? -13.961 -5.280 26.296 1.00 94.94 282 ARG A N 1
ATOM 2235 C CA . ARG A 1 282 ? -14.530 -6.410 25.541 1.00 94.94 282 ARG A CA 1
ATOM 2236 C C . ARG A 1 282 ? -14.084 -6.436 24.073 1.00 94.94 282 ARG A C 1
ATOM 2238 O O . ARG A 1 282 ? -13.893 -7.522 23.534 1.00 94.94 282 ARG A O 1
ATOM 2245 N N . TYR A 1 283 ? -13.927 -5.272 23.442 1.00 94.69 283 TYR A N 1
ATOM 2246 C CA . TYR A 1 283 ? -13.510 -5.150 22.040 1.00 94.69 283 TYR A CA 1
ATOM 2247 C C . TYR A 1 283 ? -12.105 -4.560 21.879 1.00 94.69 283 TYR A C 1
ATOM 2249 O O . TYR A 1 283 ? -11.623 -4.437 20.755 1.00 94.69 283 TYR A O 1
ATOM 2257 N N . SER A 1 284 ? -11.446 -4.180 22.982 1.00 95.88 284 SER A N 1
ATOM 2258 C CA . SER A 1 284 ? -10.287 -3.273 22.959 1.00 95.88 284 SER A CA 1
ATOM 2259 C C . SER A 1 284 ? -10.594 -1.994 22.161 1.00 95.88 284 SER A C 1
ATOM 2261 O O . SER A 1 284 ? -9.852 -1.611 21.252 1.00 95.88 284 SER A O 1
ATOM 2263 N N . ALA A 1 285 ? -11.764 -1.402 22.425 1.00 97.50 285 ALA A N 1
ATOM 2264 C CA . ALA A 1 285 ? -12.343 -0.344 21.604 1.00 97.50 285 ALA A CA 1
ATOM 2265 C C . ALA A 1 285 ? -11.447 0.899 21.545 1.00 97.50 285 ALA A C 1
ATOM 2267 O O . ALA A 1 285 ? -11.197 1.408 20.451 1.00 97.50 285 ALA A O 1
ATOM 2268 N N . SER A 1 286 ? -10.911 1.356 22.682 1.00 97.69 286 SER A N 1
ATOM 2269 C CA . SER A 1 286 ? -10.015 2.516 22.705 1.00 97.69 286 SER A CA 1
ATOM 2270 C C . SER A 1 286 ? -8.744 2.236 21.914 1.00 97.69 286 SER A C 1
ATOM 2272 O O . SER A 1 286 ? -8.350 3.052 21.081 1.00 97.69 286 SER A O 1
ATOM 2274 N N . ARG A 1 287 ? -8.121 1.067 22.092 1.00 96.75 287 ARG A N 1
ATOM 2275 C CA . ARG A 1 287 ? -6.904 0.705 21.351 1.00 96.75 287 ARG A CA 1
ATOM 2276 C C . ARG A 1 287 ? -7.138 0.638 19.840 1.00 96.75 287 ARG A C 1
ATOM 2278 O O . ARG A 1 287 ? -6.344 1.160 19.060 1.00 96.75 287 ARG A O 1
ATOM 2285 N N . ARG A 1 288 ? -8.259 0.051 19.413 1.00 97.31 288 ARG A N 1
ATOM 2286 C CA . ARG A 1 288 ? -8.645 -0.032 17.996 1.00 97.31 288 ARG A CA 1
ATOM 2287 C C . ARG A 1 288 ? -8.903 1.343 17.374 1.00 97.31 288 ARG A C 1
ATOM 2289 O O . ARG A 1 288 ? -8.461 1.590 16.248 1.00 97.31 288 ARG A O 1
ATOM 2296 N N . VAL A 1 289 ? -9.577 2.235 18.102 1.00 97.94 289 VAL A N 1
ATOM 2297 C CA . VAL A 1 289 ? -9.792 3.626 17.676 1.00 97.94 289 VAL A CA 1
ATOM 2298 C C . VAL A 1 289 ? -8.458 4.358 17.549 1.00 97.94 289 VAL A C 1
ATOM 2300 O O . VAL A 1 289 ? -8.199 4.953 16.506 1.00 97.94 289 VAL A O 1
ATOM 2303 N N . ALA A 1 290 ? -7.585 4.264 18.554 1.00 97.44 290 ALA A N 1
ATOM 2304 C CA . ALA A 1 290 ? -6.304 4.964 18.564 1.00 97.44 290 ALA A CA 1
ATOM 2305 C C . ALA A 1 290 ? -5.386 4.532 17.406 1.00 97.44 290 ALA A C 1
ATOM 2307 O O . ALA A 1 290 ? -4.819 5.381 16.720 1.00 97.44 290 ALA A O 1
ATOM 2308 N N . ARG A 1 291 ? -5.301 3.225 17.120 1.00 97.31 291 ARG A N 1
ATOM 2309 C CA . ARG A 1 291 ? -4.554 2.692 15.964 1.00 97.31 291 ARG A CA 1
ATOM 2310 C C . ARG A 1 291 ? -5.075 3.223 14.631 1.00 97.31 291 ARG A C 1
ATOM 2312 O O . ARG A 1 291 ? -4.292 3.633 13.777 1.00 97.31 291 ARG A O 1
ATOM 2319 N N . THR A 1 292 ? -6.397 3.240 14.469 1.00 96.75 292 THR A N 1
ATOM 2320 C CA . THR A 1 292 ? -7.054 3.744 13.253 1.00 96.75 292 THR A CA 1
ATOM 2321 C C . THR A 1 292 ? -6.814 5.237 13.075 1.00 96.75 292 THR A C 1
ATOM 2323 O O . THR A 1 292 ? -6.493 5.686 11.977 1.00 96.75 292 THR A O 1
ATOM 2326 N N . LEU A 1 293 ? -6.929 6.000 14.166 1.00 94.88 293 LEU A N 1
ATOM 2327 C CA . LEU A 1 293 ? -6.666 7.430 14.172 1.00 94.88 293 LEU A CA 1
ATOM 2328 C C . LEU A 1 293 ? -5.216 7.710 13.773 1.00 94.88 293 LEU A C 1
ATOM 2330 O O . LEU A 1 293 ? -5.003 8.486 12.850 1.00 94.88 293 LEU A O 1
ATOM 2334 N N . PHE A 1 294 ? -4.242 7.030 14.386 1.00 94.31 294 PHE A N 1
ATOM 2335 C CA . PHE A 1 294 ? -2.826 7.176 14.041 1.00 94.31 294 PHE A CA 1
ATOM 2336 C C . PHE A 1 294 ? -2.561 6.901 12.555 1.00 94.31 294 PHE A C 1
ATOM 2338 O O . PHE A 1 294 ? -1.937 7.722 11.885 1.00 94.31 294 PHE A O 1
ATOM 2345 N N . LEU A 1 295 ? -3.052 5.779 12.017 1.00 93.56 295 LEU A N 1
ATOM 2346 C CA . LEU A 1 295 ? -2.828 5.428 10.610 1.00 93.56 295 LEU A CA 1
ATOM 2347 C C . LEU A 1 295 ? -3.436 6.443 9.641 1.00 93.56 295 LEU A C 1
ATOM 2349 O O . LEU A 1 295 ? -2.831 6.722 8.605 1.00 93.56 295 LEU A O 1
ATOM 2353 N N . GLY A 1 296 ? -4.604 6.997 9.960 1.00 91.62 296 GLY A N 1
ATOM 2354 C CA . GLY A 1 296 ? -5.260 7.975 9.100 1.00 91.62 296 GLY A CA 1
ATOM 2355 C C . GLY A 1 296 ? -4.757 9.412 9.277 1.00 91.62 296 GLY A C 1
ATOM 2356 O O . GLY A 1 296 ? -4.841 10.189 8.329 1.00 91.62 296 GLY A O 1
ATOM 2357 N N . SER A 1 297 ? -4.227 9.787 10.448 1.00 90.12 297 SER A N 1
ATOM 2358 C CA . SER A 1 297 ? -3.870 11.180 10.761 1.00 90.12 297 SER A CA 1
ATOM 2359 C C . SER A 1 297 ? -2.370 11.477 10.710 1.00 90.12 297 SER A C 1
ATOM 2361 O O . SER A 1 297 ? -2.001 12.552 10.230 1.00 90.12 297 SER A O 1
ATOM 2363 N N . ALA A 1 298 ? -1.496 10.547 11.117 1.00 89.25 298 ALA A N 1
ATOM 2364 C CA . ALA A 1 298 ? -0.045 10.757 11.173 1.00 89.25 298 ALA A CA 1
ATOM 2365 C C . ALA A 1 298 ? 0.584 11.261 9.854 1.00 89.25 298 ALA A C 1
ATOM 2367 O O . ALA A 1 298 ? 1.348 12.229 9.905 1.00 89.25 298 ALA A O 1
ATOM 2368 N N . PRO A 1 299 ? 0.260 10.710 8.662 1.00 85.25 299 PRO A N 1
ATOM 2369 C CA . PRO A 1 299 ? 0.826 11.210 7.403 1.00 85.25 299 PRO A CA 1
ATOM 2370 C C . PRO A 1 299 ? 0.277 12.587 6.979 1.00 85.25 299 PRO A C 1
ATOM 2372 O O . PRO A 1 299 ? 0.826 13.215 6.078 1.00 85.25 299 PRO A O 1
ATOM 2375 N N . THR A 1 300 ? -0.792 13.081 7.617 1.00 83.31 300 THR A N 1
ATOM 2376 C CA . THR A 1 300 ? -1.495 14.316 7.217 1.00 83.31 300 THR A CA 1
ATOM 2377 C C . THR A 1 300 ? -1.026 15.571 7.957 1.00 83.31 300 THR A C 1
ATOM 2379 O O . THR A 1 300 ? -1.574 16.650 7.736 1.00 83.31 300 THR A O 1
ATOM 2382 N N . LEU A 1 301 ? 0.001 15.477 8.815 1.00 78.25 301 LEU A N 1
ATOM 2383 C CA . LEU A 1 301 ? 0.430 16.560 9.716 1.00 78.25 301 LEU A CA 1
ATOM 2384 C C . LEU A 1 301 ? 0.698 17.900 8.998 1.00 78.25 301 LEU A C 1
ATOM 2386 O O . LEU A 1 301 ? 0.361 18.972 9.518 1.00 78.25 301 LEU A O 1
ATOM 2390 N N . HIS A 1 302 ? 1.256 17.832 7.786 1.00 76.62 302 HIS A N 1
ATOM 2391 C CA . HIS A 1 302 ? 1.589 18.986 6.943 1.00 76.62 302 HIS A CA 1
ATOM 2392 C C . HIS A 1 302 ? 0.574 19.246 5.814 1.00 76.62 302 HIS A C 1
ATOM 2394 O O . HIS A 1 302 ? 0.761 20.170 5.024 1.00 76.62 302 HIS A O 1
ATOM 2400 N N . MET A 1 303 ? -0.506 18.463 5.726 1.00 77.81 303 MET A N 1
ATOM 2401 C CA . MET A 1 303 ? -1.553 18.647 4.720 1.00 77.81 303 MET A CA 1
ATOM 2402 C C . MET A 1 303 ? -2.558 19.726 5.150 1.00 77.81 303 MET A C 1
ATOM 2404 O O . MET A 1 303 ? -2.745 19.997 6.337 1.00 77.81 303 MET A O 1
ATOM 2408 N N . ALA A 1 304 ? -3.226 20.346 4.171 1.00 70.50 304 ALA A N 1
ATOM 2409 C CA . ALA A 1 304 ? -4.261 21.352 4.425 1.00 70.50 304 ALA A CA 1
ATOM 2410 C C . ALA A 1 304 ? -5.496 20.758 5.128 1.00 70.50 304 ALA A C 1
ATOM 2412 O O . ALA A 1 304 ? -6.060 21.385 6.022 1.00 70.50 304 ALA A O 1
ATOM 2413 N N . ASN A 1 305 ? -5.878 19.532 4.756 1.00 70.12 305 ASN A N 1
ATOM 2414 C CA . ASN A 1 305 ? -6.949 18.777 5.400 1.00 70.12 305 ASN A CA 1
ATOM 2415 C C . ASN A 1 305 ? -6.322 17.796 6.393 1.00 70.12 305 ASN A C 1
ATOM 2417 O O . ASN A 1 305 ? -5.816 16.752 5.988 1.00 70.12 305 ASN A O 1
ATOM 2421 N N . LYS A 1 306 ? -6.318 18.163 7.677 1.00 77.94 306 LYS A N 1
ATOM 2422 C CA . LYS A 1 306 ? -5.739 17.347 8.750 1.00 77.94 306 LYS A CA 1
ATOM 2423 C C . LYS A 1 306 ? -6.788 16.450 9.392 1.00 77.94 306 LYS A C 1
ATOM 2425 O O . LYS A 1 306 ? -7.930 16.869 9.579 1.00 77.94 306 LYS A O 1
ATOM 2430 N N . GLY A 1 307 ? -6.350 15.274 9.828 1.00 81.75 307 GLY A N 1
ATOM 2431 C CA . GLY A 1 307 ? -7.153 14.378 10.651 1.00 81.75 307 GLY A CA 1
ATOM 2432 C C . GLY A 1 307 ? -8.128 13.510 9.858 1.00 81.75 307 GLY A C 1
ATOM 2433 O O . GLY A 1 307 ? -8.071 13.411 8.634 1.00 81.75 307 GLY A O 1
ATOM 2434 N N . VAL A 1 308 ? -9.004 12.835 10.599 1.00 89.44 308 VAL A N 1
ATOM 2435 C CA . VAL A 1 308 ? -9.883 11.771 10.104 1.00 89.44 308 VAL A CA 1
ATOM 2436 C C . VAL A 1 308 ? -11.287 12.004 10.663 1.00 89.44 308 VAL A C 1
ATOM 2438 O O . VAL A 1 308 ? -11.431 12.415 11.813 1.00 89.44 308 VAL A O 1
ATOM 2441 N N . SER A 1 309 ? -12.330 11.772 9.863 1.00 92.88 309 SER A N 1
ATOM 2442 C CA . SER A 1 309 ? -13.714 11.931 10.326 1.00 92.88 309 SER A CA 1
ATOM 2443 C C . SER A 1 309 ? -14.140 10.782 11.246 1.00 92.88 309 SER A C 1
ATOM 2445 O O . SER A 1 309 ? -13.641 9.664 11.131 1.00 92.88 309 SER A O 1
ATOM 2447 N N . ASP A 1 310 ? -15.118 11.029 12.121 1.00 94.81 310 ASP A N 1
ATOM 2448 C CA . ASP A 1 310 ? -15.687 10.005 13.014 1.00 94.81 310 ASP A CA 1
ATOM 2449 C C . ASP A 1 310 ? -16.209 8.777 12.240 1.00 94.81 310 ASP A C 1
ATOM 2451 O O . ASP A 1 310 ? -15.919 7.637 12.602 1.00 94.81 310 ASP A O 1
ATOM 2455 N N . GLN A 1 311 ? -16.884 8.998 11.106 1.00 96.06 311 GLN A N 1
ATOM 2456 C CA . GLN A 1 311 ? -17.354 7.914 10.233 1.00 96.06 311 GLN A CA 1
ATOM 2457 C C . GLN A 1 311 ? -16.202 7.061 9.685 1.00 96.06 311 GLN A C 1
ATOM 2459 O O . GLN A 1 311 ? -16.315 5.839 9.604 1.00 96.06 311 GLN A O 1
ATOM 2464 N N . GLN A 1 312 ? -15.080 7.688 9.328 1.00 95.31 312 GLN A N 1
ATOM 2465 C CA . GLN A 1 312 ? -13.914 6.988 8.796 1.00 95.31 312 GLN A CA 1
ATOM 2466 C C . GLN A 1 312 ? -13.162 6.221 9.897 1.00 95.31 312 GLN A C 1
ATOM 2468 O O . GLN A 1 312 ? -12.702 5.102 9.676 1.00 95.31 312 GLN A O 1
ATOM 2473 N N . ILE A 1 313 ? -13.099 6.778 11.113 1.00 96.44 313 ILE A N 1
ATOM 2474 C CA . ILE A 1 313 ? -12.563 6.078 12.289 1.00 96.44 313 ILE A CA 1
ATOM 2475 C C . ILE A 1 313 ? -13.395 4.828 12.565 1.00 96.44 313 ILE A C 1
ATOM 2477 O O . ILE A 1 313 ? -12.829 3.747 12.712 1.00 96.44 313 ILE A O 1
ATOM 2481 N N . LYS A 1 314 ? -14.729 4.941 12.576 1.00 97.31 314 LYS A N 1
ATOM 2482 C CA . LYS A 1 314 ? -15.635 3.796 12.759 1.00 97.31 314 LYS A CA 1
ATOM 2483 C C . LYS A 1 314 ? -15.454 2.753 11.658 1.00 97.31 314 LYS A C 1
ATOM 2485 O O . LYS A 1 314 ? -15.329 1.567 11.959 1.00 97.31 314 LYS A O 1
ATOM 2490 N N . LEU A 1 315 ? -15.354 3.186 10.401 1.00 97.50 315 LEU A N 1
ATOM 2491 C CA . LEU A 1 315 ? -15.086 2.301 9.266 1.00 97.50 315 LEU A CA 1
ATOM 2492 C C . LEU A 1 315 ? -13.787 1.497 9.441 1.00 97.50 315 LEU A C 1
ATOM 2494 O O . LEU A 1 315 ? -13.726 0.335 9.048 1.00 97.50 315 LEU A O 1
ATOM 2498 N N . GLY A 1 316 ? -12.757 2.097 10.040 1.00 96.88 316 GLY A N 1
ATOM 2499 C CA . GLY A 1 316 ? -11.462 1.456 10.248 1.00 96.88 316 GLY A CA 1
ATOM 2500 C C . GLY A 1 316 ? -11.340 0.585 11.503 1.00 96.88 316 GLY A C 1
ATOM 2501 O O . GLY A 1 316 ? -10.329 -0.111 11.624 1.00 96.88 316 GLY A O 1
ATOM 2502 N N . CYS A 1 317 ? -12.327 0.589 12.412 1.00 95.81 317 CYS A N 1
ATOM 2503 C CA . CYS A 1 317 ? -12.202 -0.095 13.707 1.00 95.81 317 CYS A CA 1
ATOM 2504 C C . CYS A 1 317 ? -13.379 -0.969 14.169 1.00 95.81 317 CYS A C 1
ATOM 2506 O O . CYS A 1 317 ? -13.175 -1.791 15.068 1.00 95.81 317 CYS A O 1
ATOM 2508 N N . VAL A 1 318 ? -14.570 -0.827 13.577 1.00 96.56 318 VAL A N 1
ATOM 2509 C CA . VAL A 1 318 ? -15.775 -1.570 13.990 1.00 96.56 318 VAL A CA 1
ATOM 2510 C C . VAL A 1 318 ? -16.049 -2.751 13.061 1.00 96.56 318 VAL A C 1
ATOM 2512 O O . VAL A 1 318 ? -16.055 -2.599 11.839 1.00 96.56 318 VAL A O 1
ATOM 2515 N N . GLN A 1 319 ? -16.330 -3.920 13.640 1.00 95.69 319 GLN A N 1
ATOM 2516 C CA . GLN A 1 319 ? -16.691 -5.137 12.909 1.00 95.69 319 GLN A CA 1
ATOM 2517 C C . GLN A 1 319 ? -18.180 -5.506 13.077 1.00 95.69 319 GLN A C 1
ATOM 2519 O O . GLN A 1 319 ? -18.811 -5.125 14.068 1.00 95.69 319 GLN A O 1
ATOM 2524 N N . PRO A 1 320 ? -18.758 -6.292 12.146 1.00 96.31 320 PRO A N 1
ATOM 2525 C CA . PRO A 1 320 ? -20.107 -6.827 12.280 1.00 96.31 320 PRO A CA 1
ATOM 2526 C C . PRO A 1 320 ? -20.312 -7.577 13.599 1.00 96.31 320 PRO A C 1
ATOM 2528 O O . PRO A 1 320 ? -19.504 -8.419 13.987 1.00 96.31 320 PRO A O 1
ATOM 2531 N N . GLY A 1 321 ? -21.428 -7.291 14.271 1.00 94.00 321 GLY A N 1
ATOM 2532 C CA . GLY A 1 321 ? -21.760 -7.862 15.581 1.00 94.00 321 GLY A CA 1
ATOM 2533 C C . GLY A 1 321 ? -21.208 -7.075 16.775 1.00 94.00 321 GLY A C 1
ATOM 2534 O O . GLY A 1 321 ? -21.546 -7.395 17.916 1.00 94.00 321 GLY A O 1
ATOM 2535 N N . GLU A 1 322 ? -20.411 -6.033 16.538 1.00 95.38 322 GLU A N 1
ATOM 2536 C CA . GLU A 1 322 ? -19.946 -5.106 17.569 1.00 95.38 322 GLU A CA 1
ATOM 2537 C C . GLU A 1 322 ? -20.838 -3.853 17.625 1.00 95.38 322 GLU A C 1
ATOM 2539 O O . GLU A 1 322 ? -21.464 -3.452 16.644 1.00 95.38 322 GLU A O 1
ATOM 2544 N N . ALA A 1 323 ? -20.920 -3.215 18.794 1.00 95.56 323 ALA A N 1
ATOM 2545 C CA . ALA A 1 323 ? -21.766 -2.039 18.983 1.00 95.56 323 ALA A CA 1
ATOM 2546 C C . ALA A 1 323 ? -21.019 -0.755 18.586 1.00 95.56 323 ALA A C 1
ATOM 2548 O O . ALA A 1 323 ? -20.109 -0.329 19.297 1.00 95.56 323 ALA A O 1
ATOM 2549 N N . VAL A 1 324 ? -21.445 -0.091 17.505 1.00 96.56 324 VAL A N 1
ATOM 2550 C CA . VAL A 1 324 ? -20.819 1.150 16.993 1.00 96.56 324 VAL A CA 1
ATOM 2551 C C . VAL A 1 324 ? -20.699 2.232 18.075 1.00 96.56 324 VAL A C 1
ATOM 2553 O O . VAL A 1 324 ? -19.664 2.889 18.202 1.00 96.56 324 VAL A O 1
ATOM 2556 N N . ALA A 1 325 ? -21.726 2.378 18.917 1.00 95.94 325 ALA A N 1
ATOM 2557 C CA . ALA A 1 325 ? -21.747 3.357 20.003 1.00 95.94 325 ALA A CA 1
ATOM 2558 C C . ALA A 1 325 ? -20.587 3.184 21.005 1.00 95.94 325 ALA A C 1
ATOM 2560 O O . ALA A 1 325 ? -20.113 4.173 21.564 1.00 95.94 325 ALA A O 1
ATOM 2561 N N . THR A 1 326 ? -20.095 1.956 21.211 1.00 97.38 326 THR A N 1
ATOM 2562 C CA . THR A 1 326 ? -18.941 1.679 22.080 1.00 97.38 326 THR A CA 1
ATOM 2563 C C . THR A 1 326 ? -17.672 2.343 21.546 1.00 97.38 326 THR A C 1
ATOM 2565 O O . THR A 1 326 ? -16.910 2.922 22.317 1.00 97.38 326 THR A O 1
ATOM 2568 N N . PHE A 1 327 ? -17.477 2.336 20.229 1.00 97.69 327 PHE A N 1
ATOM 2569 C CA . PHE A 1 327 ? -16.331 2.977 19.582 1.00 97.69 327 PHE A CA 1
ATOM 2570 C C . PHE A 1 327 ? -16.481 4.500 19.529 1.00 97.69 327 PHE A C 1
ATOM 2572 O O . PHE A 1 327 ? -15.499 5.215 19.706 1.00 97.69 327 PHE A O 1
ATOM 2579 N N . GLY A 1 328 ? -17.709 5.011 19.396 1.00 95.94 328 GLY A N 1
ATOM 2580 C CA . GLY A 1 328 ? -17.987 6.443 19.558 1.00 95.94 328 GLY A CA 1
ATOM 2581 C C . GLY A 1 328 ? -17.735 6.958 20.986 1.00 95.94 328 GLY A C 1
ATOM 2582 O O . GLY A 1 328 ? -17.304 8.095 21.170 1.00 95.94 328 GLY A O 1
ATOM 2583 N N . ASP A 1 329 ? -17.978 6.143 22.021 1.00 96.50 329 ASP A N 1
ATOM 2584 C CA . ASP A 1 329 ? -17.588 6.473 23.403 1.00 96.50 329 ASP A CA 1
ATOM 2585 C C . ASP A 1 329 ? -16.069 6.429 23.595 1.00 96.50 329 ASP A C 1
ATOM 2587 O O . ASP A 1 329 ? -15.503 7.348 24.188 1.00 96.50 329 ASP A O 1
ATOM 2591 N N . ALA A 1 330 ? -15.406 5.407 23.048 1.00 97.25 330 ALA A N 1
ATOM 2592 C CA . ALA A 1 330 ? -13.951 5.297 23.065 1.00 97.25 330 ALA A CA 1
ATOM 2593 C C . ALA A 1 330 ? -13.277 6.515 22.412 1.00 97.25 330 ALA A C 1
ATOM 2595 O O . ALA A 1 330 ? -12.392 7.117 23.016 1.00 97.25 330 ALA A O 1
ATOM 2596 N N . LEU A 1 331 ? -13.745 6.930 21.228 1.00 96.56 331 LEU A N 1
ATOM 2597 C CA . LEU A 1 331 ? -13.221 8.102 20.528 1.00 96.56 331 LEU A CA 1
ATOM 2598 C C . LEU A 1 331 ? -13.346 9.373 21.371 1.00 96.56 331 LEU A C 1
ATOM 2600 O O . LEU A 1 331 ? -12.347 10.051 21.579 1.00 96.56 331 LEU A O 1
ATOM 2604 N N . ARG A 1 332 ? -14.532 9.659 21.928 1.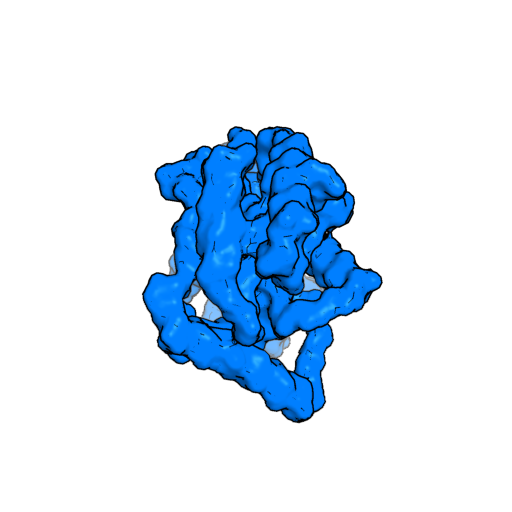00 95.69 332 ARG A N 1
ATOM 2605 C CA . ARG A 1 332 ? -14.732 10.841 22.787 1.00 95.69 332 ARG A CA 1
ATOM 2606 C C . ARG A 1 332 ? -13.781 10.849 23.986 1.00 95.69 332 ARG A C 1
ATOM 2608 O O . ARG A 1 332 ? -13.144 11.859 24.260 1.00 95.69 332 ARG A O 1
ATOM 2615 N N . ARG A 1 333 ? -13.622 9.707 24.664 1.00 95.44 333 ARG A N 1
ATOM 2616 C CA . ARG A 1 333 ? -12.702 9.580 25.809 1.00 95.44 333 ARG A CA 1
ATOM 2617 C C . ARG A 1 333 ? -11.241 9.783 25.427 1.00 95.44 333 ARG A C 1
ATOM 2619 O O . ARG A 1 333 ? -10.470 10.252 26.263 1.00 95.44 333 ARG A O 1
ATOM 2626 N N . LEU A 1 334 ? -10.839 9.368 24.228 1.00 94.44 334 LEU A N 1
ATOM 2627 C CA . LEU A 1 334 ? -9.496 9.620 23.716 1.00 94.44 334 LEU A CA 1
ATOM 2628 C C . LEU A 1 334 ? -9.315 11.105 23.408 1.00 94.44 334 LEU A C 1
ATOM 2630 O O . LEU A 1 334 ? -8.357 11.680 23.906 1.00 94.44 334 LEU A O 1
ATOM 2634 N N . THR A 1 335 ? -10.264 11.742 22.719 1.00 92.00 335 THR A N 1
ATOM 2635 C CA . THR A 1 335 ? -10.232 13.189 22.440 1.00 92.00 335 THR A CA 1
ATOM 2636 C C . THR A 1 335 ? -10.134 14.035 23.715 1.00 92.00 335 THR A C 1
ATOM 2638 O O . THR A 1 335 ? -9.434 15.041 23.728 1.00 92.00 335 THR A O 1
ATOM 2641 N N . ASP A 1 336 ? -10.782 13.618 24.806 1.00 91.56 336 ASP A N 1
ATOM 2642 C CA . ASP A 1 336 ? -10.761 14.365 26.071 1.00 91.56 336 ASP A CA 1
ATOM 2643 C C . ASP A 1 336 ? -9.460 14.190 26.882 1.00 91.56 336 ASP A C 1
ATOM 2645 O O . ASP A 1 336 ? -9.129 15.044 27.707 1.00 91.56 336 ASP A O 1
ATOM 2649 N N . ARG A 1 337 ? -8.754 13.057 26.734 1.00 89.88 337 ARG A N 1
ATOM 2650 C CA . ARG A 1 337 ? -7.659 12.650 27.646 1.00 89.88 337 ARG A CA 1
ATOM 2651 C C . ARG A 1 337 ? -6.298 12.462 26.976 1.00 89.88 337 ARG A C 1
ATOM 2653 O O . ARG A 1 337 ? -5.296 12.443 27.694 1.00 89.88 337 ARG A O 1
ATOM 2660 N N . ALA A 1 338 ? -6.244 12.255 25.663 1.00 85.88 338 ALA A N 1
ATOM 2661 C CA . ALA A 1 338 ? -4.988 12.071 24.948 1.00 85.88 338 ALA A CA 1
ATOM 2662 C C . ALA A 1 338 ? -4.196 13.381 24.913 1.00 85.88 338 ALA A C 1
ATOM 2664 O O . ALA A 1 338 ? -4.756 14.474 24.930 1.00 85.88 338 ALA A O 1
ATOM 2665 N N . THR A 1 339 ? -2.867 13.276 24.915 1.00 82.50 339 THR A N 1
ATOM 2666 C CA . THR A 1 339 ? -1.989 14.455 24.870 1.00 82.50 339 THR A CA 1
ATOM 2667 C C . THR A 1 339 ? -1.671 14.862 23.431 1.00 82.50 339 THR A C 1
ATOM 2669 O O . THR A 1 339 ? -1.448 16.040 23.162 1.00 82.50 339 THR A O 1
ATOM 2672 N N . HIS A 1 340 ? -1.612 13.885 22.525 1.00 78.06 340 HIS A N 1
ATOM 2673 C CA . HIS A 1 340 ? -1.068 14.026 21.177 1.00 78.06 340 HIS A CA 1
ATOM 2674 C C . HIS A 1 340 ? -2.028 13.600 20.054 1.00 78.06 340 HIS A C 1
ATOM 2676 O O . HIS A 1 340 ? -1.717 13.870 18.895 1.00 78.06 340 HIS A O 1
ATOM 2682 N N . LEU A 1 341 ? -3.132 12.911 20.378 1.00 66.31 341 LEU A N 1
ATOM 2683 C CA . LEU A 1 341 ? -4.106 12.387 19.407 1.00 66.31 341 LEU A CA 1
ATOM 2684 C C . LEU A 1 341 ? -5.305 13.308 19.194 1.00 66.31 341 LEU A C 1
ATOM 2686 O O . LEU A 1 341 ? -5.795 13.873 20.196 1.00 66.31 341 LEU A O 1
#

Mean predicted aligned error: 8.3 Å

Nearest PDB structures (foldseek):
  5acb-assembly2_A  TM=1.473E-01  e=2.931E+00  Homo sapiens

Foldseek 3Di:
DQCVQPNPVRCVLCVVCLQVLAARALVSLLVSPQVSPLDEAEAEPQLVVLLVQVVNDDDSNHHSVRVLVNLLSNLSSQLNHPNRYYDYDADPDPVSQDDPRSVVSRVSNCVSVVVNDDPDDVDDLLVLLLVLCVVQDDDDPDPVVLVLQLVQLVLQLVVCVVPVVLADVCSNDVVLSVSSSSNPLARVLLSCLLQVQVVPQPQQPRSVLVSQLVNVQVVVCVVVVPPDSHRFLLSRQCQDPSNVCSVCVRAPDDCPVLCCAQAHNPPHPLVVVLVVDVLCVVQSLLNSLRSQFCSNARSCPPPPDGTDDSNSSLSRRDGRPRDSVSNVVSVVVSVVPRPPD

Sequence (341 aa):
MAHQLLGAKGYAYVANADLKGVSPGSETLRELFSEAAPCLILIDEWVAYLRNMYKVEGLPSGSFESNLTFAQALTEAARLAPDTLVVASIPASNIEIGGEGGHEALHRIQNTFARLESNWRPASTEESFEIVRRRLFQPITDTQLFAARDAVVKAFCDFYRSDASEFPSTCREGDYERRMKAAYPIHPELFDQLFNAWSTLDKFQRTRGVLRLMASVIHELWERDDKGLLIMPSAVPIEANPVQFELTRYLEENWVPVIEKDVDGPQSLPLQQDRENPNLGRYSASRRVARTLFLGSAPTLHMANKGVSDQQIKLGCVQPGEAVATFGDALRRLTDRATHL

Secondary structure (DSSP, 8-state):
-HHHHHHHHHHHHHHHHHHTT-PPPHHHHHHHHHHH-SEEEEE-SHHHHHHTTTT--S-TT--HHHHHHHHHHHHHHHHHSTTEEEEE----SHHHH-HHHHHHHHHHHHHHHHTTS----S--HHHHHHHHHHHHS-----HHHHHHHHHHHHHHHHHHHHTGGGS-GGGGSHHHHHHHHHHTTB-HHHHHIIIIIGGGSTT--HHHHHHHHHHHHHHHHHHTT---SSB-GGG--TTSHHHHHHHHTT-SS--HHHIIIIIS-TT-HHHHHHHH-HHHHTTTHHHHHHHHHHHHHGGGTTSSS-S--HHHHHHHH--TTS-HHHHHHHHHHHHHH-S--

pLDDT: mean 89.61, std 9.45, range [49.66, 97.94]

Solvent-accessible surface area (backbone atoms only — not comparable to full-atom values): 18583 Å² total; per-residue (Å²): 107,50,40,77,67,50,38,73,66,31,32,62,72,39,45,71,26,52,78,67,25,41,50,55,55,31,66,56,47,20,54,54,40,49,74,45,45,72,38,80,46,80,42,75,56,50,37,59,58,41,27,77,28,51,98,43,77,93,45,76,83,22,38,44,67,32,51,54,49,28,52,46,21,52,54,54,12,32,73,73,19,58,65,41,45,77,48,69,50,69,79,90,46,77,80,71,38,44,72,74,39,9,53,54,35,42,55,53,51,51,57,52,55,64,74,66,79,66,94,73,70,96,59,54,77,71,52,48,41,40,54,48,40,63,73,78,42,80,81,88,81,53,71,68,57,52,53,52,52,52,50,53,50,46,46,46,43,52,42,40,54,73,48,40,93,55,34,59,75,64,53,62,38,72,66,40,55,53,46,38,66,63,28,56,63,35,34,55,62,38,50,49,32,52,64,63,44,42,42,69,35,90,72,37,50,56,71,64,45,50,48,53,36,49,50,41,37,52,50,54,41,57,76,66,64,65,81,68,90,45,49,32,34,27,63,50,56,57,60,40,66,71,31,34,50,57,57,47,76,49,48,93,62,85,52,64,67,48,35,38,44,46,25,50,23,100,79,4,51,20,57,51,52,14,70,75,32,68,80,30,35,76,70,37,26,23,33,18,41,30,32,20,44,48,65,51,24,62,65,23,77,87,45,92,74,61,57,74,54,70,31,57,40,42,65,23,48,62,55,74,94,58,66,67,67,49,43,56,50,27,48,52,55,41,64,76,67,43,90,83,103

Radius of gyration: 25.87 Å; Cα contacts (8 Å, |Δi|>4): 450; chains: 1; bounding box: 61×45×73 Å